Protein AF-A0A2S3X532-F1 (afdb_monomer)

Solvent-accessible surface area (backbone atoms only — not comparable to full-atom values): 11142 Å² total; per-residue (Å²): 106,67,69,46,53,52,36,50,51,52,40,48,53,52,57,71,66,57,72,85,81,63,92,44,68,39,60,55,51,24,54,50,28,51,51,50,29,51,55,30,54,51,50,24,54,53,26,49,76,70,68,38,48,54,60,19,42,33,36,46,45,51,29,53,47,30,49,27,53,26,45,24,30,67,70,66,76,46,52,61,67,58,55,49,53,51,53,50,54,50,50,53,54,49,44,51,60,48,61,79,43,51,96,76,45,92,80,65,48,71,67,58,49,52,51,44,50,62,48,57,78,68,58,83,69,73,84,71,83,63,78,73,85,43,63,68,58,38,19,50,78,60,72,42,52,87,50,47,66,57,46,50,53,35,50,58,38,34,65,44,102,41,74,51,39,70,69,58,70,85,42,73,67,54,54,52,50,48,49,53,45,52,42,53,56,51,49,47,64,60,53,55,48,50,59,46,59,76,74,108

Foldseek 3Di:
DVLLVVLLVVLVVLLVPDDPPDPAPLLVVLSVLSVLLSVLSVVLVVCVVVVVNLVSLQSVLVSLLSLLSSLCSLVVVDGPVRVVVLVLVVVLVVLVVCLVCVVPDPPDDPVNVVVSVVSPVVNPDDPPVPVPPDSCVSCVVSVNNVCVVSSVVSCVQRVDPDPNVVPDDCDPVNSVVSSVVSSVSSVSSSVSVVVSVVVD

Sequence (200 aa):
MNELIDAINTSRSALLSVTNTSKSPEFATALQFWTKILENCEAVALLLNHNFNVQAFAVHRISIEHLANFAALLKGLCTVEQLQKKSEADIVKQARLLSEGEDKSPVLTDENKNALAGLRDRLTTKEDEEKSQNTFNLLAECGLSCLYVEYRIISLGAAHSTLVSIIQSSSTEEIDKVKKSVVNLLKFPTALLGEFMEKR

InterPro domains:
  IPR043733 Family of unknown function DUF5677 [PF18928] (30-173)

pLDDT: mean 83.98, std 13.28, range [45.62, 98.5]

Nearest PDB structures (foldseek):
  8xhw-assembly1_A  TM=4.385E-01  e=6.427E-01  Haloquadratum walsbyi DSM 16790
  1s8l-assembly1_A  TM=3.644E-01  e=1.321E+00  Halobacterium sp.
  8otz-assembly1_C5  TM=1.976E-01  e=2.989E+00  Bos taurus
  8otz-assembly1_Cp  TM=1.981E-01  e=4.606E+00  Bos taurus

Structure (mmCIF, N/CA/C/O backbone):
data_AF-A0A2S3X532-F1
#
_entry.id   AF-A0A2S3X532-F1
#
loop_
_atom_site.group_PDB
_atom_site.id
_atom_site.type_symbol
_atom_site.label_atom_id
_atom_site.label_alt_id
_atom_site.label_comp_id
_atom_site.label_asym_id
_atom_site.label_entity_id
_atom_site.label_seq_id
_atom_site.pdbx_PDB_ins_code
_atom_site.Cartn_x
_atom_site.Cartn_y
_atom_site.Cartn_z
_atom_site.occupancy
_atom_site.B_iso_or_equiv
_atom_site.auth_seq_id
_atom_site.auth_comp_id
_atom_site.auth_asym_id
_atom_site.auth_atom_id
_atom_site.pdbx_PDB_model_num
ATOM 1 N N . MET A 1 1 ? -13.094 0.629 -16.533 1.00 89.00 1 MET A N 1
ATOM 2 C CA . MET A 1 1 ? -12.507 1.907 -16.076 1.00 89.00 1 MET A CA 1
ATOM 3 C C . MET A 1 1 ? -13.491 2.717 -15.261 1.00 89.00 1 MET A C 1
ATOM 5 O O . MET A 1 1 ? -13.122 3.073 -14.156 1.00 89.00 1 MET A O 1
ATOM 9 N N . ASN A 1 2 ? -14.727 2.923 -15.727 1.00 90.75 2 ASN A N 1
ATOM 10 C CA . ASN A 1 2 ? -15.760 3.637 -14.958 1.00 90.75 2 ASN A CA 1
ATOM 11 C C . ASN A 1 2 ? -15.937 3.076 -13.538 1.00 90.75 2 ASN A C 1
ATOM 13 O O . ASN A 1 2 ? -15.756 3.812 -12.585 1.00 90.75 2 ASN A O 1
ATOM 17 N N . GLU A 1 3 ? -16.107 1.757 -13.395 1.00 94.25 3 GLU A N 1
ATOM 18 C CA . GLU A 1 3 ? -16.228 1.104 -12.079 1.00 94.25 3 GLU A CA 1
ATOM 19 C C . GLU A 1 3 ? -15.052 1.399 -11.127 1.00 94.25 3 GLU A C 1
ATOM 21 O O . GLU A 1 3 ? -15.251 1.615 -9.936 1.00 94.25 3 GLU A O 1
ATOM 26 N N . LEU A 1 4 ? -13.820 1.443 -11.646 1.00 93.81 4 LEU A N 1
ATOM 27 C CA . LEU A 1 4 ? -12.635 1.764 -10.848 1.00 93.81 4 LEU A CA 1
ATOM 28 C C . LEU A 1 4 ? -12.654 3.227 -10.387 1.00 93.81 4 LEU A C 1
ATOM 30 O O . LEU A 1 4 ? -12.392 3.507 -9.221 1.00 93.81 4 LEU A O 1
ATOM 34 N N . ILE A 1 5 ? -12.990 4.149 -11.289 1.00 95.44 5 ILE A N 1
ATOM 35 C CA . ILE A 1 5 ? -13.099 5.579 -10.977 1.00 95.44 5 ILE A CA 1
ATOM 36 C C . ILE A 1 5 ? -14.211 5.814 -9.945 1.00 95.44 5 ILE A C 1
ATOM 38 O O . ILE A 1 5 ? -14.007 6.540 -8.973 1.00 95.44 5 ILE A O 1
ATOM 42 N N . ASP A 1 6 ? -15.354 5.150 -10.105 1.00 96.81 6 ASP A N 1
ATOM 43 C CA . ASP A 1 6 ? -16.478 5.235 -9.172 1.00 96.81 6 ASP A CA 1
ATOM 44 C C . ASP A 1 6 ? -16.095 4.706 -7.781 1.00 96.81 6 ASP A C 1
ATOM 46 O O . ASP A 1 6 ? -16.419 5.333 -6.767 1.00 96.81 6 ASP A O 1
ATOM 50 N N . ALA A 1 7 ? -15.346 3.599 -7.713 1.00 97.19 7 ALA A N 1
ATOM 51 C CA . ALA A 1 7 ? -14.838 3.051 -6.456 1.00 97.19 7 ALA A CA 1
ATOM 52 C C . ALA A 1 7 ? -13.854 4.006 -5.757 1.00 97.19 7 ALA A C 1
ATOM 54 O O . ALA A 1 7 ? -13.948 4.200 -4.542 1.00 97.19 7 ALA A O 1
ATOM 55 N N . ILE A 1 8 ? -12.948 4.640 -6.513 1.00 97.44 8 ILE A N 1
ATOM 56 C CA . ILE A 1 8 ? -12.009 5.649 -5.991 1.00 97.44 8 ILE A CA 1
ATOM 57 C C . ILE A 1 8 ? -12.784 6.833 -5.413 1.00 97.44 8 ILE A C 1
ATOM 59 O O . ILE A 1 8 ? -12.552 7.221 -4.268 1.00 97.44 8 ILE A O 1
ATOM 63 N N . ASN A 1 9 ? -13.741 7.373 -6.169 1.00 97.44 9 ASN A N 1
ATOM 64 C CA . ASN A 1 9 ? -14.558 8.503 -5.730 1.00 97.44 9 ASN A CA 1
ATOM 65 C C . ASN A 1 9 ? -15.369 8.159 -4.477 1.00 97.44 9 ASN A C 1
ATOM 67 O O . ASN A 1 9 ? -15.368 8.926 -3.517 1.00 97.44 9 ASN A O 1
ATOM 71 N N . THR A 1 10 ? -15.986 6.976 -4.444 1.00 97.50 10 THR A N 1
ATOM 72 C CA . THR A 1 10 ? -16.737 6.487 -3.278 1.00 97.50 10 THR A CA 1
ATOM 73 C C . THR A 1 10 ? -15.844 6.400 -2.042 1.00 97.50 10 THR A C 1
ATOM 75 O O . THR A 1 10 ? -16.188 6.933 -0.985 1.00 97.50 10 THR A O 1
ATOM 78 N N . SER A 1 11 ? -14.667 5.781 -2.167 1.00 97.19 11 SER A N 1
ATOM 79 C CA . SER A 1 11 ? -13.730 5.660 -1.049 1.00 97.19 11 SER A CA 1
ATOM 80 C C . SER A 1 11 ? -13.163 7.015 -0.612 1.00 97.19 11 SER A C 1
ATOM 82 O O . SER A 1 11 ? -12.949 7.216 0.584 1.00 97.19 11 SER A O 1
ATOM 84 N N . ARG A 1 12 ? -12.939 7.950 -1.541 1.00 97.12 12 ARG A N 1
ATOM 85 C CA . ARG A 1 12 ? -12.499 9.320 -1.245 1.00 97.12 12 ARG A CA 1
ATOM 86 C C . ARG A 1 12 ? -13.568 10.092 -0.476 1.00 97.12 12 ARG A C 1
ATOM 88 O O . ARG A 1 12 ? -13.252 10.722 0.530 1.00 97.12 12 ARG A O 1
ATOM 95 N N . SER A 1 13 ? -14.828 10.013 -0.900 1.00 96.31 13 SER A N 1
ATOM 96 C CA . SER A 1 13 ? -15.954 10.601 -0.168 1.00 96.31 13 SER A CA 1
ATOM 97 C C . SER A 1 13 ? -16.082 10.013 1.237 1.00 96.31 13 SER A C 1
ATOM 99 O O . SER A 1 13 ? -16.286 10.767 2.187 1.00 96.31 13 SER A O 1
ATOM 101 N N . ALA A 1 14 ? -15.893 8.697 1.389 1.00 95.25 14 ALA A N 1
ATOM 102 C CA . ALA A 1 14 ? -15.880 8.055 2.699 1.00 95.25 14 ALA A CA 1
ATOM 103 C C . ALA A 1 14 ? -14.756 8.613 3.588 1.00 95.25 14 ALA A C 1
ATOM 105 O O . ALA A 1 14 ? -15.043 9.033 4.706 1.00 95.25 14 ALA A O 1
ATOM 106 N N . LEU A 1 15 ? -13.520 8.714 3.082 1.00 94.81 15 LEU A N 1
ATOM 107 C CA . LEU A 1 15 ? -12.394 9.310 3.815 1.00 94.81 15 LEU A CA 1
ATOM 108 C C . LEU A 1 15 ? -12.681 10.760 4.241 1.00 94.81 15 LEU A C 1
ATOM 110 O O . LEU A 1 15 ? -12.439 11.118 5.390 1.00 94.81 15 LEU A O 1
ATOM 114 N N . LEU A 1 16 ? -13.235 11.586 3.347 1.00 93.19 16 LEU A N 1
ATOM 115 C CA . LEU A 1 16 ? -13.579 12.984 3.646 1.00 93.19 16 LEU A CA 1
ATOM 116 C C . LEU A 1 16 ? -14.687 13.120 4.698 1.00 93.19 16 LEU A C 1
ATOM 118 O O . LEU A 1 16 ? -14.739 14.122 5.407 1.00 93.19 16 LEU A O 1
ATOM 122 N N . SER A 1 17 ? -15.568 12.124 4.803 1.00 91.06 17 SER A N 1
ATOM 123 C CA . SER A 1 17 ? -16.617 12.091 5.827 1.00 91.06 17 SER A CA 1
ATOM 124 C C . SER A 1 17 ? -16.101 11.689 7.213 1.00 91.06 17 SER A C 1
ATOM 126 O O . SER A 1 17 ? -16.806 11.878 8.207 1.00 91.06 17 SER A O 1
ATOM 128 N N . VAL A 1 18 ? -14.875 11.157 7.303 1.00 89.12 18 VAL A N 1
ATOM 129 C CA . VAL A 1 18 ? -14.267 10.787 8.582 1.00 89.12 18 VAL A CA 1
ATOM 130 C C . VAL A 1 18 ? -13.936 12.052 9.358 1.00 89.12 18 VAL A C 1
ATOM 132 O O . VAL A 1 18 ? -13.006 12.792 9.041 1.00 89.12 18 VAL A O 1
ATOM 135 N N . THR A 1 19 ? -14.673 12.283 10.437 1.00 73.06 19 THR A N 1
ATOM 136 C CA . THR A 1 19 ? -14.279 13.273 11.432 1.00 73.06 19 THR A CA 1
ATOM 137 C C . THR A 1 19 ? -13.144 12.682 12.263 1.00 73.06 19 THR A C 1
ATOM 139 O O . THR A 1 19 ? -13.274 11.598 12.831 1.00 73.06 19 THR A O 1
ATOM 142 N N . ASN A 1 20 ? -11.998 13.369 12.326 1.00 66.25 20 ASN A N 1
ATOM 143 C CA . ASN A 1 20 ? -10.890 12.945 13.180 1.00 66.25 20 ASN A CA 1
ATOM 144 C C . ASN A 1 20 ? -11.219 13.235 14.655 1.00 66.25 20 ASN A C 1
ATOM 146 O O . ASN A 1 20 ? -10.724 14.187 15.255 1.00 66.25 20 ASN A O 1
ATOM 150 N N . THR A 1 21 ? -12.128 12.443 15.217 1.00 63.59 21 THR A N 1
ATOM 151 C CA . THR A 1 21 ? -12.576 12.542 16.611 1.00 63.59 21 THR A CA 1
ATOM 152 C C . THR A 1 21 ? -11.545 11.969 17.580 1.00 63.59 21 THR A C 1
ATOM 154 O O . THR A 1 21 ? -11.551 12.302 18.766 1.00 63.59 21 THR A O 1
ATOM 157 N N . SER A 1 22 ? -10.626 11.132 17.089 1.00 63.69 22 SER A N 1
ATOM 158 C CA . SER A 1 22 ? -9.590 10.501 17.895 1.00 63.69 22 SER A CA 1
ATOM 159 C C . SER A 1 22 ? -8.302 11.324 17.902 1.00 63.69 22 SER A C 1
ATOM 161 O O . SER A 1 22 ? -7.661 11.507 16.878 1.00 63.69 22 SER A O 1
ATOM 163 N N . LYS A 1 23 ? -7.836 11.738 19.087 1.00 70.06 23 LYS A N 1
ATOM 164 C CA . LYS A 1 23 ? -6.504 12.353 19.262 1.00 70.06 23 LYS A CA 1
ATOM 165 C C . LYS A 1 23 ? -5.334 11.352 19.156 1.00 70.06 23 LYS A C 1
ATOM 167 O O . LYS A 1 23 ? -4.216 11.698 19.522 1.00 70.06 23 LYS A O 1
ATOM 172 N N . SER A 1 24 ? -5.574 10.112 18.719 1.00 88.00 24 SER A N 1
ATOM 173 C CA . SER A 1 24 ? -4.540 9.072 18.636 1.00 88.00 24 SER A CA 1
ATOM 174 C C . SER A 1 24 ? -3.655 9.282 17.397 1.00 88.00 24 SER A C 1
ATOM 176 O O . SER A 1 24 ? -4.184 9.375 16.282 1.00 88.00 24 SER A O 1
ATOM 178 N N . PRO A 1 25 ? -2.319 9.325 17.562 1.00 91.25 25 PRO A N 1
ATOM 179 C CA . PRO A 1 25 ? -1.374 9.340 16.447 1.00 91.25 25 PRO A CA 1
ATOM 180 C C . PRO A 1 25 ? -1.557 8.162 15.482 1.00 91.25 25 PRO A C 1
ATOM 182 O O . PRO A 1 25 ? -1.420 8.339 14.271 1.00 91.25 25 PRO A O 1
ATOM 185 N N . GLU A 1 26 ? -1.911 6.979 15.989 1.00 93.19 26 GLU A N 1
ATOM 186 C CA . GLU A 1 26 ? -2.164 5.770 15.196 1.00 93.19 26 GLU A CA 1
ATOM 187 C C 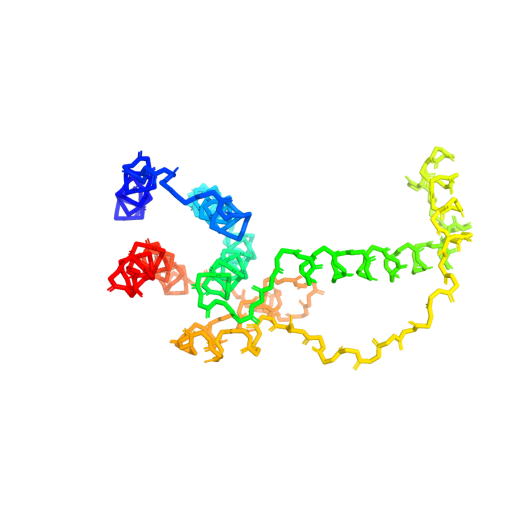. GLU A 1 26 ? -3.343 5.974 14.250 1.00 93.19 26 GLU A C 1
ATOM 189 O O . GLU A 1 26 ? -3.243 5.674 13.062 1.00 93.19 26 GLU A O 1
ATOM 194 N N . PHE A 1 27 ? -4.436 6.548 14.755 1.00 93.25 27 PHE A N 1
ATOM 195 C CA . PHE A 1 27 ? -5.614 6.826 13.943 1.00 93.25 27 PHE A CA 1
ATOM 196 C C . PHE A 1 27 ? -5.319 7.856 12.848 1.00 93.25 27 PHE A C 1
ATOM 198 O O . PHE A 1 27 ? -5.626 7.626 11.679 1.00 93.25 27 PHE A O 1
ATOM 205 N N . ALA A 1 28 ? -4.654 8.961 13.199 1.00 93.12 28 ALA A N 1
ATOM 206 C CA . ALA A 1 28 ? -4.257 9.974 12.224 1.00 93.12 28 ALA A CA 1
ATOM 207 C C . ALA A 1 28 ? -3.323 9.396 11.144 1.00 93.12 28 ALA A C 1
ATOM 209 O O . ALA A 1 28 ? -3.502 9.671 9.958 1.00 93.12 28 ALA A O 1
ATOM 210 N N . THR A 1 29 ? -2.364 8.556 11.542 1.00 94.62 29 THR A N 1
ATOM 211 C CA . THR A 1 29 ? -1.429 7.892 10.622 1.00 94.62 29 THR A CA 1
ATOM 212 C C . THR A 1 29 ? -2.139 6.871 9.732 1.00 94.62 29 THR A C 1
ATOM 214 O O . THR A 1 29 ? -1.851 6.797 8.538 1.00 94.62 29 THR A O 1
ATOM 217 N N . ALA A 1 30 ? -3.119 6.134 10.260 1.00 95.50 30 ALA A N 1
ATOM 218 C CA . ALA A 1 30 ? -3.954 5.247 9.457 1.00 95.50 30 ALA A CA 1
ATOM 219 C C . ALA A 1 30 ? -4.685 6.037 8.356 1.00 95.50 30 ALA A C 1
ATOM 221 O O . ALA A 1 30 ? -4.599 5.681 7.183 1.00 95.50 30 ALA A O 1
ATOM 222 N N . LEU A 1 31 ? -5.311 7.174 8.670 1.00 95.50 31 LEU A N 1
ATOM 223 C CA . LEU A 1 31 ? -5.965 7.993 7.637 1.00 95.50 31 LEU A CA 1
ATOM 224 C C . LEU A 1 31 ? -4.991 8.467 6.543 1.00 95.50 31 LEU A C 1
ATOM 226 O O . LEU A 1 31 ? -5.369 8.513 5.375 1.00 95.50 31 LEU A O 1
ATOM 230 N N . GLN A 1 32 ? -3.724 8.732 6.880 1.00 96.00 32 GLN A N 1
ATOM 231 C CA . GLN A 1 32 ? -2.695 9.034 5.875 1.00 96.00 32 GLN A CA 1
ATOM 232 C C . GLN A 1 32 ? -2.387 7.834 4.969 1.00 96.00 32 GLN A C 1
ATOM 234 O O . GLN A 1 32 ? -2.254 8.006 3.756 1.00 96.00 32 GLN A O 1
ATOM 239 N N . PHE A 1 33 ? -2.336 6.611 5.508 1.00 97.50 33 PHE A N 1
ATOM 240 C CA . PHE A 1 33 ? -2.240 5.410 4.672 1.00 97.50 33 PHE A CA 1
ATOM 241 C C . PHE A 1 33 ? -3.450 5.256 3.750 1.00 97.50 33 PHE A C 1
ATOM 243 O O . PHE A 1 33 ? -3.270 4.884 2.593 1.00 97.50 33 PHE A O 1
ATOM 250 N N . TRP A 1 34 ? -4.660 5.592 4.205 1.00 97.94 34 TRP A N 1
ATOM 251 C CA . TRP A 1 34 ? -5.840 5.584 3.337 1.00 97.94 34 TRP A CA 1
ATOM 252 C C . TRP A 1 34 ? -5.708 6.599 2.190 1.00 97.94 34 TRP A C 1
ATOM 254 O O . TRP A 1 34 ? -5.937 6.247 1.032 1.00 97.94 34 TRP A O 1
ATOM 264 N N . THR A 1 35 ? -5.226 7.814 2.462 1.00 97.88 35 THR A N 1
ATOM 265 C CA . THR A 1 35 ? -4.889 8.782 1.404 1.00 97.88 35 THR A CA 1
ATOM 266 C C . THR A 1 35 ? -3.899 8.191 0.395 1.00 97.88 35 THR A C 1
ATOM 268 O O . THR A 1 35 ? -4.139 8.266 -0.810 1.00 97.88 35 THR A O 1
ATOM 271 N N . LYS A 1 36 ? -2.829 7.529 0.856 1.00 98.25 36 LYS A N 1
ATOM 272 C CA . LYS A 1 36 ? -1.852 6.879 -0.037 1.00 98.25 36 LYS A CA 1
ATOM 273 C C . LYS A 1 36 ? -2.436 5.725 -0.849 1.00 98.25 36 LYS A C 1
ATOM 275 O O . LYS A 1 36 ? -2.063 5.552 -2.006 1.00 98.25 36 LYS A O 1
ATOM 280 N N . ILE A 1 37 ? -3.372 4.959 -0.289 1.00 98.50 37 ILE A N 1
ATOM 281 C CA . ILE A 1 37 ? -4.114 3.934 -1.038 1.00 98.50 37 ILE A CA 1
ATOM 282 C C . ILE A 1 37 ? -4.881 4.580 -2.199 1.00 98.50 37 ILE A C 1
ATOM 284 O O . ILE A 1 37 ? -4.792 4.085 -3.320 1.00 98.50 37 ILE A O 1
ATOM 288 N N . LEU A 1 38 ? -5.589 5.689 -1.955 1.00 98.31 38 LEU A N 1
ATOM 289 C CA . LEU A 1 38 ? -6.340 6.408 -2.993 1.00 98.31 38 LEU A CA 1
ATOM 290 C C . LEU A 1 38 ? -5.422 6.941 -4.099 1.00 98.31 38 LEU A C 1
ATOM 292 O O . LEU A 1 38 ? -5.684 6.680 -5.272 1.00 98.31 38 LEU A O 1
ATOM 296 N N . GLU A 1 39 ? -4.333 7.622 -3.733 1.00 98.38 39 GLU A N 1
ATOM 297 C CA . GLU A 1 39 ? -3.336 8.137 -4.686 1.00 98.38 39 GLU A CA 1
ATOM 298 C C . GLU A 1 39 ? -2.760 7.015 -5.564 1.00 98.38 39 GLU A C 1
ATOM 300 O O . GLU A 1 39 ? -2.680 7.143 -6.788 1.00 98.38 39 GLU A O 1
ATOM 305 N N . ASN A 1 40 ? -2.408 5.877 -4.958 1.00 98.38 40 ASN A N 1
ATOM 306 C CA . ASN A 1 40 ? -1.889 4.734 -5.699 1.00 98.38 40 ASN A CA 1
ATOM 307 C C . ASN A 1 40 ? -2.953 4.123 -6.623 1.00 98.38 40 ASN A C 1
ATOM 309 O O . ASN A 1 40 ? -2.642 3.784 -7.761 1.00 98.38 40 ASN A O 1
ATOM 313 N N . CYS A 1 41 ? -4.209 4.010 -6.184 1.00 98.06 41 CYS A N 1
ATOM 314 C CA . CYS A 1 41 ? -5.298 3.490 -7.019 1.00 98.06 41 CYS A CA 1
ATOM 315 C C . CYS A 1 41 ? -5.591 4.403 -8.226 1.00 98.06 41 CYS A C 1
ATOM 317 O O . CYS A 1 41 ? -5.892 3.910 -9.316 1.00 98.06 41 CYS A O 1
ATOM 319 N N . GLU A 1 42 ? -5.448 5.721 -8.071 1.00 98.12 42 GLU A N 1
ATOM 320 C CA . GLU A 1 42 ? -5.518 6.683 -9.181 1.00 98.12 42 GLU A CA 1
ATOM 321 C C . GLU A 1 42 ? -4.351 6.517 -10.153 1.00 98.12 42 GLU A C 1
ATOM 323 O O . GLU A 1 42 ? -4.559 6.464 -11.368 1.00 98.12 42 GLU A O 1
ATOM 328 N N . ALA A 1 43 ? -3.134 6.355 -9.634 1.00 98.12 43 ALA A N 1
ATOM 329 C CA . ALA A 1 43 ? -1.969 6.058 -10.457 1.00 98.12 43 ALA A CA 1
ATOM 330 C C . ALA A 1 43 ? -2.143 4.738 -11.230 1.00 98.12 43 ALA A C 1
ATOM 332 O O . ALA A 1 43 ? -1.857 4.693 -12.425 1.00 98.12 43 ALA A O 1
ATOM 333 N N . VAL A 1 44 ? -2.692 3.690 -10.604 1.00 97.50 44 VAL A N 1
ATOM 334 C CA . VAL A 1 44 ? -3.048 2.429 -11.282 1.00 97.50 44 VAL A CA 1
ATOM 335 C C . VAL A 1 44 ? -4.018 2.686 -12.433 1.00 97.50 44 VAL A C 1
ATOM 337 O O . VAL A 1 44 ? -3.779 2.220 -13.546 1.00 97.50 44 VAL A O 1
ATOM 340 N N . ALA A 1 45 ? -5.087 3.451 -12.200 1.00 97.12 45 ALA A N 1
ATOM 341 C CA . ALA A 1 45 ? -6.068 3.774 -13.233 1.00 97.12 45 ALA A CA 1
ATOM 342 C C . ALA A 1 45 ? -5.432 4.497 -14.436 1.00 97.12 45 ALA A C 1
ATOM 344 O O . ALA A 1 45 ? -5.698 4.137 -15.586 1.00 97.12 45 ALA A O 1
ATOM 345 N N . LEU A 1 46 ? -4.566 5.480 -14.174 1.00 97.38 46 LEU A N 1
ATOM 346 C CA . LEU A 1 46 ? -3.833 6.218 -15.205 1.00 97.38 46 LEU A CA 1
ATOM 347 C C . LEU A 1 46 ? -2.876 5.309 -15.984 1.00 97.38 46 LEU A C 1
ATOM 349 O O . LEU A 1 46 ? -2.889 5.308 -17.214 1.00 97.38 46 LEU A O 1
ATOM 353 N N . LEU A 1 47 ? -2.082 4.497 -15.287 1.00 96.50 47 LEU A N 1
ATOM 354 C CA . LEU A 1 47 ? -1.116 3.592 -15.909 1.00 96.50 47 LEU A CA 1
ATOM 355 C C . LEU A 1 47 ? -1.808 2.558 -16.805 1.00 96.50 47 LEU A C 1
ATOM 357 O O . LEU A 1 47 ? -1.372 2.348 -17.937 1.00 96.50 47 LEU A O 1
ATOM 361 N N . LEU A 1 48 ? -2.927 1.982 -16.355 1.00 94.44 48 LEU A N 1
ATOM 362 C CA . LEU A 1 48 ? -3.725 1.056 -17.164 1.00 94.44 48 LEU A CA 1
ATOM 363 C C . LEU A 1 48 ? -4.313 1.730 -18.412 1.00 94.44 48 LEU A C 1
ATOM 365 O O . LEU A 1 48 ? -4.295 1.131 -19.485 1.00 94.44 48 LEU A O 1
ATOM 369 N N . ASN A 1 49 ? -4.785 2.978 -18.309 1.00 94.31 49 ASN A N 1
ATOM 370 C CA . ASN A 1 49 ? -5.288 3.733 -19.467 1.00 94.31 49 ASN A CA 1
ATOM 371 C C . ASN A 1 49 ? -4.214 3.979 -20.538 1.00 94.31 49 ASN A C 1
ATOM 373 O O . ASN A 1 49 ? -4.541 4.116 -21.715 1.00 94.31 49 ASN A O 1
ATOM 377 N N . HIS A 1 50 ? -2.943 4.019 -20.138 1.00 95.25 50 HIS A N 1
ATOM 378 C CA . HIS A 1 50 ? -1.800 4.216 -21.028 1.00 95.25 50 HIS A CA 1
ATOM 379 C C . HIS A 1 50 ? -1.040 2.917 -21.348 1.00 95.25 50 HIS A C 1
ATOM 381 O O . HIS A 1 50 ? 0.051 2.974 -21.911 1.00 95.25 50 HIS A O 1
ATOM 387 N N . ASN A 1 51 ? -1.616 1.747 -21.044 1.00 92.12 51 ASN A N 1
ATOM 388 C CA . ASN A 1 51 ? -1.021 0.419 -21.264 1.00 92.12 51 ASN A CA 1
ATOM 389 C C . ASN A 1 51 ? 0.298 0.162 -20.505 1.00 92.12 51 ASN A C 1
ATOM 391 O O . ASN A 1 51 ? 1.039 -0.765 -20.837 1.00 92.12 51 ASN A O 1
ATOM 395 N N . PHE A 1 52 ? 0.582 0.924 -19.448 1.00 92.06 52 PHE A N 1
ATOM 396 C CA . PHE A 1 52 ? 1.704 0.688 -18.534 1.00 92.06 52 PHE A CA 1
ATOM 397 C C . PHE A 1 52 ? 1.325 -0.348 -17.464 1.00 92.06 52 PHE A C 1
ATOM 399 O O . PHE A 1 52 ? 1.306 -0.073 -16.264 1.00 92.06 52 PHE A O 1
ATOM 406 N N . ASN A 1 53 ? 0.963 -1.551 -17.913 1.00 90.50 53 ASN A N 1
ATOM 407 C CA . ASN A 1 53 ? 0.310 -2.561 -17.075 1.00 90.50 53 ASN A CA 1
ATOM 408 C C . ASN A 1 53 ? 1.209 -3.078 -15.946 1.00 90.50 53 ASN A C 1
ATOM 410 O O 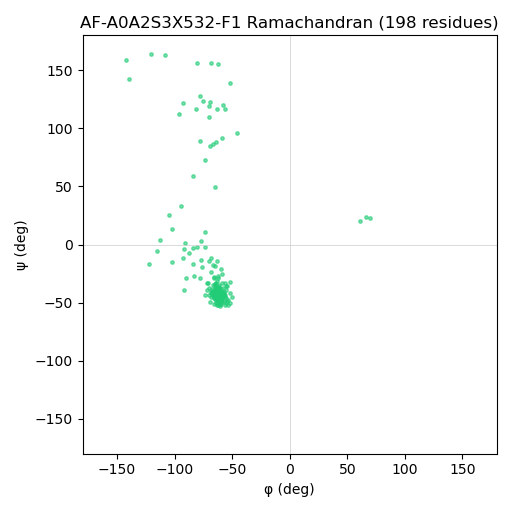. ASN A 1 53 ? 0.777 -3.155 -14.801 1.00 90.50 53 ASN A O 1
ATOM 414 N N . VAL A 1 54 ? 2.476 -3.376 -16.239 1.00 88.31 54 VAL A N 1
ATOM 415 C CA . VAL A 1 54 ? 3.429 -3.869 -15.229 1.00 88.31 54 VAL A CA 1
ATOM 416 C C . VAL A 1 54 ? 3.654 -2.818 -14.140 1.00 88.31 54 VAL A C 1
ATOM 418 O O . VAL A 1 54 ? 3.645 -3.134 -12.953 1.00 88.31 54 VAL A O 1
ATOM 421 N N . GLN A 1 55 ? 3.778 -1.548 -14.527 1.00 91.06 55 GLN A N 1
ATOM 422 C CA . GLN A 1 55 ? 3.908 -0.432 -13.593 1.00 91.06 55 GLN A CA 1
ATOM 423 C C . GLN A 1 55 ? 2.638 -0.273 -12.756 1.00 91.06 55 GLN A C 1
ATOM 425 O O . GLN A 1 55 ? 2.726 -0.079 -11.546 1.00 91.06 55 GLN A O 1
ATOM 430 N N . ALA A 1 56 ? 1.460 -0.417 -13.369 1.00 93.81 56 ALA A N 1
ATOM 431 C CA . ALA A 1 56 ? 0.196 -0.411 -12.643 1.00 93.81 56 ALA A CA 1
ATOM 432 C C . ALA A 1 56 ? 0.164 -1.525 -11.584 1.00 93.81 56 ALA A C 1
ATOM 434 O O . ALA A 1 56 ? -0.217 -1.289 -10.441 1.00 93.81 56 ALA A O 1
ATOM 435 N N . PHE A 1 57 ? 0.634 -2.727 -11.918 1.00 92.38 57 PHE A N 1
ATOM 436 C CA . PHE A 1 57 ? 0.669 -3.843 -10.973 1.00 92.38 57 PHE A CA 1
ATOM 437 C C . PHE A 1 57 ? 1.635 -3.545 -9.818 1.00 92.38 57 PHE A C 1
ATOM 439 O O . PHE A 1 57 ? 1.275 -3.721 -8.654 1.00 92.38 57 PHE A O 1
ATOM 446 N N . ALA A 1 58 ? 2.821 -3.004 -10.112 1.00 92.06 58 ALA A N 1
ATOM 447 C CA . ALA A 1 58 ? 3.785 -2.594 -9.093 1.00 92.06 58 ALA A CA 1
ATOM 448 C C . ALA A 1 58 ? 3.206 -1.550 -8.118 1.00 92.06 58 ALA A C 1
ATOM 450 O O . ALA A 1 58 ? 3.393 -1.669 -6.907 1.00 92.06 58 ALA A O 1
ATOM 451 N N . VAL A 1 59 ? 2.448 -0.569 -8.613 1.00 95.94 59 VAL A N 1
ATOM 452 C CA . VAL A 1 59 ? 1.777 0.431 -7.764 1.00 95.94 59 VAL A CA 1
ATOM 453 C C . VAL A 1 59 ? 0.627 -0.190 -6.957 1.00 95.94 59 VAL A C 1
ATOM 455 O O . VAL A 1 59 ? 0.452 0.120 -5.774 1.00 95.94 59 VAL A O 1
ATOM 458 N N . HIS A 1 60 ? -0.129 -1.127 -7.536 1.00 96.00 60 HIS A N 1
ATOM 459 C CA . HIS A 1 60 ? -1.175 -1.853 -6.803 1.00 96.00 60 HIS A CA 1
ATOM 460 C C . HIS A 1 60 ? -0.600 -2.679 -5.643 1.00 96.00 60 HIS A C 1
ATOM 462 O O . HIS A 1 60 ? -1.143 -2.656 -4.540 1.00 96.00 60 HIS A O 1
ATOM 468 N N . ARG A 1 61 ? 0.571 -3.309 -5.821 1.00 94.88 61 ARG A N 1
ATOM 469 C CA . ARG A 1 61 ? 1.300 -3.953 -4.711 1.00 94.88 61 ARG A CA 1
ATOM 470 C C . ARG A 1 61 ? 1.518 -2.986 -3.550 1.00 94.88 61 ARG A C 1
ATOM 472 O O . ARG A 1 61 ? 1.253 -3.358 -2.412 1.00 94.88 61 ARG A O 1
ATOM 479 N N . ILE A 1 62 ? 1.980 -1.765 -3.823 1.00 95.38 62 ILE A N 1
ATOM 480 C CA . ILE A 1 62 ? 2.215 -0.746 -2.785 1.00 95.38 62 ILE A CA 1
ATOM 481 C C . ILE A 1 62 ? 0.896 -0.381 -2.084 1.00 95.38 62 ILE A C 1
ATOM 483 O O . ILE A 1 62 ? 0.866 -0.214 -0.866 1.00 95.38 62 ILE A O 1
ATOM 487 N N . SER A 1 63 ? -0.220 -0.348 -2.819 1.00 97.56 63 SER A N 1
ATOM 488 C CA . SER A 1 63 ? -1.561 -0.157 -2.238 1.00 97.56 63 SER A CA 1
ATOM 489 C C . SER A 1 63 ? -1.914 -1.245 -1.216 1.00 97.56 63 SER A C 1
ATOM 491 O O . SER A 1 63 ? -2.428 -0.928 -0.143 1.00 97.56 63 SER A O 1
ATOM 493 N N . ILE A 1 64 ? -1.584 -2.512 -1.497 1.00 96.44 64 ILE A N 1
ATOM 494 C CA . ILE A 1 64 ? -1.777 -3.629 -0.552 1.00 96.44 64 ILE A CA 1
ATOM 495 C C . ILE A 1 64 ? -0.908 -3.446 0.704 1.00 96.44 64 ILE A C 1
ATOM 497 O O . ILE A 1 64 ? -1.371 -3.702 1.816 1.00 96.44 64 ILE A O 1
ATOM 501 N N . GLU A 1 65 ? 0.331 -2.967 0.562 1.00 95.31 65 GLU A N 1
ATOM 502 C CA . GLU A 1 65 ? 1.219 -2.704 1.707 1.00 95.31 65 GLU A CA 1
ATOM 503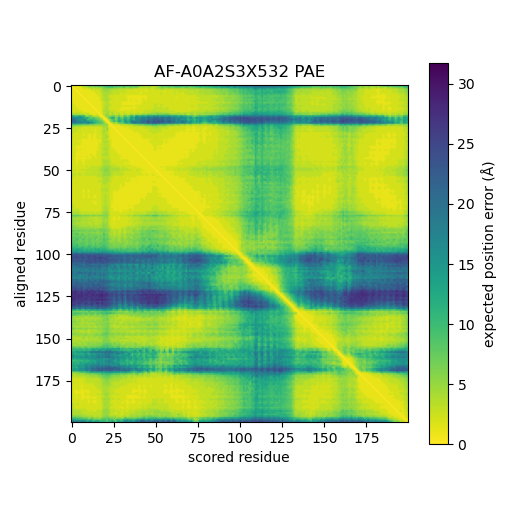 C C . GLU A 1 65 ? 0.703 -1.571 2.591 1.00 95.31 65 GLU A C 1
ATOM 505 O O . GLU A 1 65 ? 0.718 -1.679 3.820 1.00 95.31 65 GLU A O 1
ATOM 510 N N . HIS A 1 66 ? 0.201 -0.493 1.988 1.00 97.06 66 HIS A N 1
ATOM 511 C CA . HIS A 1 66 ? -0.447 0.576 2.741 1.00 97.06 66 HIS A CA 1
ATOM 512 C C . HIS A 1 66 ? -1.720 0.090 3.435 1.00 97.06 66 HIS A C 1
ATOM 514 O O . HIS A 1 66 ? -1.925 0.444 4.594 1.00 97.06 66 HIS A O 1
ATOM 520 N N . LEU A 1 67 ? -2.521 -0.773 2.799 1.00 97.44 67 LEU A N 1
ATOM 521 C CA . LEU A 1 67 ? -3.693 -1.371 3.443 1.00 97.44 67 LEU A CA 1
ATOM 522 C C . LEU A 1 67 ? -3.313 -2.245 4.647 1.00 97.44 67 LEU A C 1
ATOM 524 O O . LEU A 1 67 ? -3.982 -2.183 5.677 1.00 97.44 67 LEU A O 1
ATOM 528 N N . ALA A 1 68 ? -2.235 -3.025 4.551 1.00 95.88 68 ALA A N 1
ATOM 529 C CA . ALA A 1 68 ? -1.757 -3.837 5.668 1.00 95.88 68 ALA A CA 1
ATOM 530 C C . ALA A 1 68 ? -1.353 -2.964 6.872 1.00 95.88 68 ALA A C 1
ATOM 532 O O . ALA A 1 68 ? -1.770 -3.241 7.994 1.00 95.88 68 ALA A O 1
ATOM 533 N N . ASN A 1 69 ? -0.608 -1.877 6.641 1.00 95.69 69 ASN A N 1
ATOM 534 C CA . ASN A 1 69 ? -0.220 -0.941 7.706 1.00 95.69 69 ASN A CA 1
ATOM 535 C C . ASN A 1 69 ? -1.424 -0.177 8.278 1.00 95.69 69 ASN A C 1
ATOM 537 O O . ASN A 1 69 ? -1.541 -0.030 9.493 1.00 95.69 69 ASN A O 1
ATOM 541 N N . PHE A 1 70 ? -2.342 0.264 7.414 1.00 96.75 70 PHE A N 1
ATOM 542 C CA . PHE A 1 70 ? -3.612 0.870 7.810 1.00 96.75 70 PHE A CA 1
ATOM 543 C C . PHE A 1 70 ? -4.389 -0.038 8.771 1.00 96.75 70 PHE A C 1
ATOM 545 O O . PHE A 1 70 ? -4.771 0.383 9.863 1.00 96.75 70 PHE A O 1
ATOM 552 N N . ALA A 1 71 ? -4.588 -1.300 8.383 1.00 96.38 71 ALA A N 1
ATOM 553 C CA . ALA A 1 71 ? -5.325 -2.269 9.180 1.00 96.38 71 ALA A CA 1
ATOM 554 C C . ALA A 1 71 ? -4.614 -2.584 10.503 1.00 96.38 71 ALA A C 1
ATOM 556 O O . ALA A 1 71 ? -5.271 -2.676 11.539 1.00 96.38 71 ALA A O 1
ATOM 557 N N . ALA A 1 72 ? -3.285 -2.707 10.483 1.00 95.06 72 ALA A N 1
ATOM 558 C CA . ALA A 1 72 ? -2.493 -3.003 11.669 1.00 95.06 72 ALA A CA 1
ATOM 559 C C . ALA A 1 72 ? -2.587 -1.888 12.722 1.00 95.06 72 ALA A C 1
ATOM 561 O O . ALA A 1 72 ? -2.793 -2.190 13.898 1.00 95.06 72 ALA A O 1
ATOM 562 N N . LEU A 1 73 ? -2.537 -0.618 12.300 1.00 95.06 73 LEU A N 1
ATOM 563 C CA . LEU A 1 73 ? -2.719 0.532 13.192 1.00 95.06 73 LEU A CA 1
ATOM 564 C C . LEU A 1 73 ? -4.124 0.562 13.801 1.00 95.06 73 LEU A C 1
ATOM 566 O O . LEU A 1 73 ? -4.266 0.720 15.012 1.00 95.06 73 LEU A O 1
ATOM 570 N N . LEU A 1 74 ? -5.171 0.362 12.991 1.00 94.31 74 LEU A N 1
ATOM 571 C CA . LEU A 1 74 ? -6.547 0.340 13.502 1.00 94.31 74 LEU A CA 1
ATOM 572 C C . LEU A 1 74 ? -6.796 -0.831 14.461 1.00 94.31 74 LEU A C 1
ATOM 574 O O . LEU A 1 74 ? -7.538 -0.692 15.429 1.00 94.31 74 LEU A O 1
ATOM 578 N N . LYS A 1 75 ? -6.163 -1.982 14.227 1.00 93.69 75 LYS A N 1
ATOM 579 C CA . LYS A 1 75 ? -6.295 -3.165 15.090 1.00 93.69 75 LYS A CA 1
ATOM 580 C C . LYS A 1 75 ? -5.357 -3.149 16.301 1.00 93.69 75 LYS A C 1
ATOM 582 O O . LYS A 1 75 ? -5.431 -4.067 17.113 1.00 93.69 75 LYS A O 1
ATOM 587 N N . GLY A 1 76 ? -4.494 -2.138 16.432 1.00 91.88 76 GLY A N 1
ATOM 588 C CA . GLY A 1 76 ? -3.499 -2.054 17.505 1.00 91.88 76 GLY A CA 1
ATOM 589 C C . GLY A 1 76 ? -2.414 -3.136 17.430 1.00 91.88 76 GLY A C 1
ATOM 590 O O . GLY A 1 76 ? -1.819 -3.474 18.448 1.00 91.88 76 GLY A O 1
ATOM 591 N N . LEU A 1 77 ? -2.176 -3.702 16.242 1.00 91.19 77 LEU A N 1
ATOM 592 C CA . LEU A 1 77 ? -1.142 -4.715 15.982 1.00 91.19 77 LEU A CA 1
ATOM 593 C C . LEU A 1 77 ? 0.237 -4.092 15.723 1.00 91.19 77 LEU A C 1
ATOM 595 O O . LEU A 1 77 ? 1.257 -4.779 15.783 1.00 91.19 77 LEU A O 1
ATOM 599 N N . CYS A 1 78 ? 0.269 -2.794 15.423 1.00 90.06 78 CYS A N 1
ATOM 600 C CA . CYS A 1 78 ? 1.484 -1.997 15.402 1.00 90.06 78 CYS A CA 1
ATOM 601 C C . CYS A 1 78 ? 1.222 -0.585 15.941 1.00 90.06 78 CYS A C 1
ATOM 603 O O . CYS A 1 78 ? 0.084 -0.107 15.948 1.00 90.06 78 CYS A O 1
ATOM 605 N N . THR A 1 79 ? 2.284 0.083 16.384 1.00 91.19 79 THR A N 1
ATOM 606 C CA . THR A 1 79 ? 2.270 1.496 16.784 1.00 91.19 79 THR A CA 1
ATOM 607 C C . THR A 1 79 ? 2.998 2.364 15.760 1.00 91.19 79 THR A C 1
ATOM 609 O O . THR A 1 79 ? 3.800 1.881 14.956 1.00 91.19 79 THR A O 1
ATOM 612 N N . VAL A 1 80 ? 2.763 3.679 15.807 1.00 91.75 80 VAL A N 1
ATOM 613 C CA . VAL A 1 80 ? 3.513 4.638 14.975 1.00 91.75 80 VAL A CA 1
ATOM 614 C C . VAL A 1 80 ? 5.015 4.572 15.274 1.00 91.75 80 VAL A C 1
ATOM 616 O O . VAL A 1 80 ? 5.820 4.617 14.349 1.00 91.75 80 VAL A O 1
ATOM 619 N N . GLU A 1 81 ? 5.396 4.395 16.541 1.00 88.50 81 GLU A N 1
ATOM 620 C CA . GLU A 1 81 ? 6.800 4.266 16.950 1.00 88.50 81 GLU A CA 1
ATOM 621 C C . GLU A 1 81 ? 7.467 3.029 16.325 1.00 88.50 81 GLU A C 1
ATOM 623 O O . GLU A 1 81 ? 8.595 3.109 15.845 1.00 88.50 81 GLU A O 1
ATOM 628 N N . GLN A 1 82 ? 6.767 1.891 16.266 1.00 87.25 82 GLN A N 1
ATOM 629 C CA . GLN A 1 82 ? 7.283 0.685 15.607 1.00 87.25 82 GLN A CA 1
ATOM 630 C C . GLN A 1 82 ? 7.475 0.896 14.100 1.00 87.25 82 GLN A C 1
ATOM 632 O O . GLN A 1 82 ? 8.483 0.463 13.540 1.00 87.25 82 GLN A O 1
ATOM 637 N N . LEU A 1 83 ? 6.551 1.603 13.439 1.00 87.50 83 LEU A N 1
ATOM 638 C CA . LEU A 1 83 ? 6.709 1.967 12.026 1.00 87.50 83 LEU A CA 1
ATOM 639 C C . LEU A 1 83 ? 7.902 2.909 11.806 1.00 87.50 83 LEU A C 1
ATOM 641 O O . LEU A 1 83 ? 8.635 2.741 10.831 1.00 87.50 83 LEU A O 1
ATOM 645 N N . GLN A 1 84 ? 8.123 3.865 12.712 1.00 85.00 84 GLN A N 1
ATOM 646 C CA . GLN A 1 84 ? 9.274 4.772 12.669 1.00 85.00 84 GLN A CA 1
ATOM 647 C C . GLN A 1 84 ? 10.591 4.016 12.844 1.00 85.00 84 GLN A C 1
ATOM 649 O O . GLN A 1 84 ? 11.460 4.135 11.985 1.00 85.00 84 GLN A O 1
ATOM 654 N N . LYS A 1 85 ? 10.706 3.164 13.870 1.00 81.75 85 LYS A N 1
ATOM 655 C CA . LYS A 1 85 ? 11.900 2.331 14.100 1.00 81.75 85 LYS A CA 1
ATOM 656 C C . LYS A 1 85 ? 12.217 1.440 12.907 1.00 81.75 85 LYS A C 1
ATOM 658 O O . LYS A 1 85 ? 13.368 1.355 12.488 1.00 81.75 85 LYS A O 1
ATOM 663 N N . LYS A 1 86 ? 11.194 0.822 12.308 1.00 82.38 86 LYS A N 1
ATOM 664 C CA . LYS A 1 86 ? 11.362 0.036 11.082 1.00 82.38 86 LYS A CA 1
ATOM 665 C C . LYS A 1 86 ? 11.877 0.897 9.927 1.00 82.38 86 LYS A C 1
ATOM 667 O O . LYS A 1 86 ? 12.815 0.495 9.249 1.00 82.38 86 LYS A O 1
ATOM 672 N N . SER A 1 87 ? 11.290 2.076 9.716 1.00 80.69 87 SER A N 1
ATOM 673 C CA . SER A 1 87 ? 11.740 3.003 8.673 1.00 80.69 87 SER A CA 1
ATOM 674 C C . SER A 1 87 ? 13.184 3.450 8.895 1.00 80.69 87 SER A C 1
ATOM 676 O O . SER A 1 87 ? 13.944 3.539 7.935 1.00 80.69 87 SER A O 1
ATOM 678 N N . GLU A 1 88 ? 13.570 3.730 10.138 1.00 78.06 88 GLU A N 1
ATOM 679 C CA . GLU A 1 88 ? 14.945 4.069 10.497 1.00 78.06 88 GLU A CA 1
ATOM 680 C C . GLU A 1 88 ? 15.878 2.901 10.181 1.00 78.06 88 GLU A C 1
ATOM 682 O O . GLU A 1 88 ? 16.830 3.089 9.431 1.00 78.06 88 GLU A O 1
ATOM 687 N N . ALA A 1 89 ? 15.570 1.687 10.645 1.00 77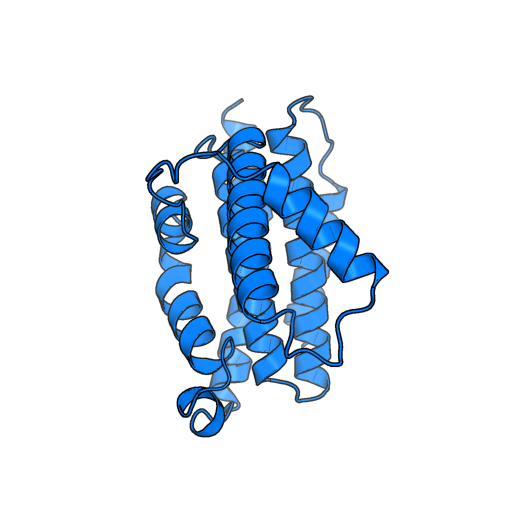.00 89 ALA A N 1
ATOM 688 C CA . ALA A 1 89 ? 16.360 0.488 10.364 1.00 77.00 89 ALA A CA 1
ATOM 689 C C . ALA A 1 89 ? 16.513 0.211 8.855 1.00 77.00 89 ALA A C 1
ATOM 691 O O . ALA A 1 89 ? 17.607 -0.122 8.390 1.00 77.00 89 ALA A O 1
ATOM 692 N N . ASP A 1 90 ? 15.449 0.402 8.071 1.00 76.94 90 ASP A N 1
ATOM 693 C CA . ASP A 1 90 ? 15.501 0.277 6.614 1.00 76.94 90 ASP A CA 1
ATOM 694 C C . ASP A 1 90 ? 16.416 1.350 5.996 1.00 76.94 90 ASP A C 1
ATOM 696 O O . ASP A 1 90 ? 17.270 1.017 5.172 1.00 76.94 90 ASP A O 1
ATOM 700 N N . ILE A 1 91 ? 16.312 2.615 6.423 1.00 76.88 91 ILE A N 1
ATOM 701 C CA . ILE A 1 91 ? 17.203 3.704 5.977 1.00 76.88 91 ILE A CA 1
ATOM 702 C C . ILE A 1 91 ? 18.661 3.385 6.318 1.00 76.88 91 ILE A C 1
ATOM 704 O O . ILE A 1 91 ? 19.526 3.508 5.454 1.00 76.88 91 ILE A O 1
ATOM 708 N N . VAL A 1 92 ? 18.930 2.932 7.544 1.00 73.31 92 VAL A N 1
ATOM 709 C CA . VAL A 1 92 ? 20.255 2.504 8.016 1.00 73.31 92 VAL A CA 1
ATOM 710 C C . VAL A 1 92 ? 20.830 1.423 7.101 1.00 73.31 92 VAL A C 1
ATOM 712 O O . VAL A 1 92 ? 21.954 1.547 6.604 1.00 73.31 92 VAL A O 1
ATOM 715 N N . LYS A 1 93 ? 20.040 0.383 6.823 1.00 78.38 93 LYS A N 1
ATOM 716 C CA . LYS A 1 93 ? 20.436 -0.723 5.950 1.00 78.38 93 LYS A CA 1
ATOM 717 C C . LYS A 1 93 ? 20.739 -0.249 4.528 1.00 78.38 93 LYS A C 1
ATOM 719 O O . LYS A 1 93 ? 21.762 -0.638 3.967 1.00 78.38 93 LYS A O 1
ATOM 724 N N . GLN A 1 94 ? 19.880 0.588 3.944 1.00 79.56 94 GLN A N 1
ATOM 725 C CA . GLN A 1 94 ? 20.096 1.108 2.590 1.00 79.56 94 GLN A CA 1
ATOM 726 C C . GLN A 1 94 ? 21.302 2.054 2.525 1.00 79.56 94 GLN A C 1
ATOM 728 O O . GLN A 1 94 ? 22.094 1.959 1.591 1.00 79.56 94 GLN A O 1
ATOM 733 N N . ALA A 1 95 ? 21.493 2.915 3.528 1.00 74.44 95 ALA A N 1
ATOM 734 C CA . ALA A 1 95 ? 22.643 3.814 3.607 1.00 74.44 95 ALA A CA 1
ATOM 735 C C . ALA A 1 95 ? 23.965 3.036 3.666 1.00 74.44 95 ALA A C 1
ATOM 737 O O . ALA A 1 95 ? 24.911 3.378 2.956 1.00 74.44 95 ALA A O 1
ATOM 738 N N . ARG A 1 96 ? 24.011 1.940 4.435 1.00 74.31 96 ARG A N 1
ATOM 739 C CA . ARG A 1 96 ? 25.164 1.032 4.463 1.00 74.31 96 ARG A CA 1
ATOM 740 C C . ARG A 1 96 ? 25.452 0.440 3.080 1.00 74.31 96 ARG A C 1
ATOM 742 O O . ARG A 1 96 ? 26.578 0.558 2.604 1.00 74.31 96 ARG A O 1
ATOM 749 N N . LEU A 1 97 ? 24.444 -0.123 2.412 1.00 77.56 97 LEU A N 1
ATOM 750 C CA . LEU A 1 97 ? 24.604 -0.705 1.070 1.00 77.56 97 LEU A CA 1
ATOM 751 C C . LEU A 1 97 ? 25.057 0.332 0.028 1.00 77.56 97 LEU A C 1
ATOM 753 O O . LEU A 1 97 ? 25.858 0.016 -0.849 1.00 77.56 97 LEU A O 1
ATOM 757 N N . LEU A 1 98 ? 24.575 1.574 0.130 1.00 73.69 98 LEU A N 1
ATOM 758 C CA . LEU A 1 98 ? 25.013 2.674 -0.730 1.00 73.69 98 LEU A CA 1
ATOM 759 C C . LEU A 1 98 ? 26.466 3.072 -0.454 1.00 73.69 98 LEU A C 1
ATOM 761 O O . LEU A 1 98 ? 27.217 3.280 -1.406 1.00 73.69 98 LEU A O 1
ATOM 765 N N . SER A 1 99 ? 26.876 3.121 0.817 1.00 70.69 99 SER A N 1
ATOM 766 C CA . SER A 1 99 ? 28.257 3.445 1.204 1.00 70.69 99 SER A CA 1
ATOM 767 C C . SER A 1 99 ? 29.272 2.404 0.706 1.00 70.69 99 SER A C 1
ATOM 769 O O . SER A 1 99 ? 30.374 2.750 0.295 1.00 70.69 99 SER A O 1
ATOM 771 N N . GLU A 1 100 ? 28.880 1.127 0.632 1.00 72.69 100 GLU A N 1
ATOM 772 C CA . GLU A 1 100 ? 29.712 0.048 0.072 1.00 72.69 100 GLU A CA 1
ATOM 773 C C . GLU A 1 100 ? 29.946 0.201 -1.452 1.00 72.69 100 GLU A C 1
ATOM 775 O O . GLU A 1 100 ? 30.878 -0.391 -2.005 1.00 72.69 100 GLU A O 1
ATOM 780 N N . GLY A 1 101 ? 29.128 1.010 -2.141 1.00 66.00 101 GLY A N 1
ATOM 781 C CA . GLY A 1 101 ? 29.229 1.314 -3.575 1.00 66.00 101 GLY A CA 1
ATOM 782 C C . GLY A 1 101 ? 29.608 2.763 -3.908 1.00 66.00 101 GLY A C 1
ATOM 783 O O . GLY A 1 101 ? 29.637 3.126 -5.088 1.00 66.00 101 GLY A O 1
ATOM 784 N N . GLU A 1 102 ? 29.887 3.590 -2.900 1.00 63.62 102 GLU A N 1
ATOM 785 C CA . GLU A 1 102 ? 29.996 5.052 -3.004 1.00 63.62 102 GLU A CA 1
ATOM 786 C C . GLU A 1 102 ? 31.136 5.507 -3.926 1.00 63.62 102 GLU A C 1
ATOM 788 O O . GLU A 1 102 ? 30.945 6.391 -4.764 1.00 63.62 102 GLU A O 1
ATOM 793 N N . ASP A 1 103 ? 32.274 4.808 -3.878 1.00 60.94 103 ASP A N 1
ATOM 794 C CA . ASP A 1 103 ? 33.449 5.069 -4.724 1.00 60.94 103 ASP A CA 1
ATOM 795 C C . ASP A 1 103 ? 33.225 4.749 -6.214 1.00 60.94 103 ASP A C 1
ATOM 797 O O . ASP A 1 103 ? 34.046 5.097 -7.065 1.00 60.94 103 ASP A O 1
ATOM 801 N N . LYS A 1 104 ? 32.124 4.069 -6.555 1.00 62.38 104 LYS A N 1
ATOM 802 C CA . LYS A 1 104 ? 31.837 3.585 -7.916 1.00 62.38 104 LYS A CA 1
ATOM 803 C C . LYS A 1 104 ? 30.616 4.240 -8.557 1.00 62.38 104 LYS A C 1
ATOM 805 O O . LYS A 1 104 ? 30.343 3.964 -9.725 1.00 62.38 104 LYS A O 1
ATOM 810 N N . SER A 1 105 ? 29.872 5.079 -7.832 1.00 64.31 105 SER A N 1
ATOM 811 C CA . SER A 1 105 ? 28.625 5.663 -8.335 1.00 64.31 105 SER A CA 1
ATOM 812 C C . SER A 1 105 ? 28.841 7.065 -8.919 1.00 64.31 105 SER A C 1
ATOM 814 O O . SER A 1 105 ? 29.072 8.009 -8.161 1.00 64.31 105 SER A O 1
ATOM 816 N N . PRO A 1 106 ? 28.690 7.262 -10.245 1.00 67.44 106 PRO A N 1
ATOM 817 C CA . PRO A 1 106 ? 28.763 8.589 -10.861 1.00 67.44 106 PRO A CA 1
ATOM 818 C C . PRO A 1 106 ? 27.520 9.456 -10.585 1.00 67.44 106 PRO A C 1
ATOM 820 O O . PRO A 1 106 ? 27.458 10.593 -11.041 1.00 67.44 106 PRO A O 1
ATOM 823 N N . VAL A 1 107 ? 26.512 8.919 -9.885 1.00 72.56 107 VAL A N 1
ATOM 824 C CA . VAL A 1 107 ? 25.199 9.560 -9.676 1.00 72.56 107 VAL A CA 1
ATOM 825 C C . VAL A 1 107 ? 25.075 10.183 -8.278 1.00 72.56 107 VAL A C 1
ATOM 827 O O . VAL A 1 107 ? 24.183 10.995 -8.039 1.00 72.56 107 VAL A O 1
ATOM 830 N N . LEU A 1 108 ? 25.963 9.834 -7.341 1.00 71.38 108 LEU A N 1
ATOM 831 C CA . LEU A 1 108 ? 25.966 10.427 -6.004 1.00 71.38 108 LEU A CA 1
ATOM 832 C C . LEU A 1 108 ? 26.683 11.780 -6.026 1.00 71.38 108 LEU A C 1
ATOM 834 O O . LEU A 1 108 ? 27.886 11.852 -6.279 1.00 71.38 108 LEU A O 1
ATOM 838 N N . THR A 1 109 ? 25.938 12.845 -5.731 1.00 79.19 109 THR A N 1
ATOM 839 C CA . THR A 1 109 ? 26.498 14.179 -5.487 1.00 79.19 109 THR A CA 1
ATOM 840 C C . THR A 1 109 ? 27.294 14.193 -4.182 1.00 79.19 109 THR A C 1
ATOM 842 O O . THR A 1 109 ? 27.029 13.399 -3.279 1.00 79.19 109 THR A O 1
ATOM 845 N N . ASP A 1 110 ? 28.240 15.123 -4.041 1.00 79.31 110 ASP A N 1
ATOM 846 C CA . ASP A 1 110 ? 29.033 15.252 -2.809 1.00 79.31 110 ASP A CA 1
ATOM 847 C C . ASP A 1 110 ? 28.165 15.593 -1.584 1.00 79.31 110 ASP A C 1
ATOM 849 O O . ASP A 1 110 ? 28.460 15.172 -0.468 1.00 79.31 110 ASP A O 1
ATOM 853 N N . GLU A 1 111 ? 27.042 16.288 -1.790 1.00 78.25 111 GLU A N 1
ATOM 854 C CA . GLU A 1 111 ? 26.032 16.530 -0.754 1.00 78.25 111 GLU A CA 1
ATOM 855 C C . GLU A 1 111 ? 25.399 15.221 -0.257 1.00 78.25 111 GLU A C 1
ATOM 857 O O . GLU A 1 111 ? 25.350 14.975 0.950 1.00 78.25 111 GLU A O 1
ATOM 862 N N . ASN A 1 112 ? 24.994 14.337 -1.176 1.00 76.69 112 ASN A N 1
ATOM 863 C CA . ASN A 1 112 ? 24.418 13.037 -0.830 1.00 76.69 112 ASN A CA 1
ATOM 864 C C . ASN A 1 112 ? 25.444 12.135 -0.130 1.00 76.69 112 ASN A C 1
ATOM 866 O O . ASN A 1 112 ? 25.086 11.436 0.816 1.00 76.69 112 ASN A O 1
ATOM 870 N N . LYS A 1 113 ? 26.716 12.186 -0.550 1.00 73.88 113 LYS A N 1
ATOM 871 C CA . LYS A 1 113 ? 27.814 11.446 0.093 1.00 73.88 113 LYS A CA 1
ATOM 872 C C . LYS A 1 113 ? 28.049 11.905 1.531 1.00 73.88 113 LYS A C 1
ATOM 874 O O . LYS A 1 113 ? 28.110 11.098 2.454 1.00 73.88 113 LYS A O 1
ATOM 879 N N . ASN A 1 114 ? 28.081 13.218 1.759 1.00 76.00 114 ASN A N 1
ATOM 880 C CA . ASN A 1 114 ? 28.225 13.776 3.106 1.00 76.00 114 ASN A CA 1
ATOM 881 C C . ASN A 1 114 ? 27.033 13.422 4.013 1.00 76.00 114 ASN A C 1
ATOM 883 O O . ASN A 1 114 ? 27.223 13.119 5.193 1.00 76.00 114 ASN A O 1
ATOM 887 N N . ALA A 1 115 ? 25.811 13.407 3.471 1.00 74.50 115 ALA A N 1
ATOM 888 C CA . ALA A 1 115 ? 24.627 12.960 4.203 1.00 74.50 115 ALA A CA 1
ATOM 889 C C . ALA A 1 115 ? 24.687 11.459 4.553 1.00 74.50 115 ALA A C 1
ATOM 891 O O . ALA A 1 115 ? 24.353 11.081 5.678 1.00 74.50 115 ALA A O 1
ATOM 892 N N . LEU A 1 116 ? 25.160 10.611 3.629 1.00 73.12 116 LEU A N 1
ATOM 893 C CA . LEU A 1 116 ? 25.379 9.177 3.860 1.00 73.12 116 LEU A CA 1
ATOM 894 C C . LEU A 1 116 ? 26.467 8.921 4.912 1.00 73.12 116 LEU A C 1
ATOM 896 O O . LEU A 1 116 ? 26.264 8.096 5.803 1.00 73.12 116 LEU A O 1
ATOM 900 N N . ALA A 1 117 ? 27.576 9.665 4.876 1.00 70.88 117 ALA A N 1
ATOM 901 C CA . ALA A 1 117 ? 28.626 9.598 5.893 1.00 70.88 117 ALA A CA 1
ATOM 902 C C . ALA A 1 117 ? 28.102 10.005 7.283 1.00 70.88 117 ALA A C 1
ATOM 904 O O . ALA A 1 117 ? 28.337 9.305 8.269 1.00 70.88 117 ALA A O 1
ATOM 905 N N . GLY A 1 118 ? 27.308 11.080 7.356 1.00 70.94 118 GLY A N 1
ATOM 906 C CA . GLY A 1 118 ? 26.666 11.522 8.597 1.00 70.94 118 GLY A CA 1
ATOM 907 C C . GLY A 1 118 ? 25.621 10.540 9.139 1.00 70.94 118 GLY A C 1
ATOM 908 O O . GLY A 1 118 ? 25.422 10.470 10.354 1.00 70.94 118 GLY A O 1
ATOM 909 N N . LEU A 1 119 ? 24.974 9.762 8.263 1.00 69.50 119 LEU A N 1
ATOM 910 C CA . LEU A 1 119 ? 24.147 8.624 8.662 1.00 69.50 119 LEU A CA 1
ATOM 911 C C . LEU A 1 119 ? 25.023 7.504 9.215 1.00 69.50 119 LEU A C 1
ATOM 913 O O . LEU A 1 119 ? 24.745 7.076 10.328 1.00 69.50 119 LEU A O 1
ATOM 917 N N . ARG A 1 120 ? 26.095 7.103 8.508 1.00 65.25 120 ARG A N 1
ATOM 918 C CA . ARG A 1 120 ? 27.034 6.027 8.889 1.00 65.25 120 ARG A CA 1
ATOM 919 C C . ARG A 1 120 ? 27.557 6.164 10.316 1.00 65.25 120 ARG A C 1
ATOM 921 O O . ARG A 1 120 ? 27.555 5.189 11.066 1.00 65.25 120 ARG A O 1
ATOM 928 N N . ASP A 1 121 ? 27.955 7.369 10.702 1.00 63.34 121 ASP A N 1
ATOM 929 C CA . ASP A 1 121 ? 28.529 7.630 12.026 1.00 63.34 121 ASP A CA 1
ATOM 930 C C . ASP A 1 121 ? 27.492 7.517 13.164 1.00 63.34 121 ASP A C 1
ATOM 932 O O . ASP A 1 121 ? 27.855 7.385 14.334 1.00 63.34 121 ASP A O 1
ATOM 936 N N . ARG A 1 122 ? 26.193 7.501 12.832 1.00 62.25 122 ARG A N 1
ATOM 937 C CA . ARG A 1 122 ? 25.081 7.259 13.766 1.00 62.25 122 ARG A CA 1
ATOM 938 C C . ARG A 1 122 ? 24.676 5.774 13.860 1.00 62.25 122 ARG A C 1
ATOM 940 O O . ARG A 1 122 ? 23.820 5.455 14.679 1.00 62.25 122 ARG A O 1
ATOM 947 N N . LEU A 1 123 ? 25.269 4.867 13.066 1.00 57.53 123 LEU A N 1
ATOM 948 C CA . LEU A 1 123 ? 24.816 3.468 12.874 1.00 57.53 123 LEU A CA 1
ATOM 949 C C . LEU A 1 123 ? 25.492 2.424 13.783 1.00 57.53 123 LEU A C 1
ATOM 951 O O . LEU A 1 123 ? 25.685 1.281 13.374 1.00 57.53 123 LEU A O 1
ATOM 955 N N . THR A 1 124 ? 25.863 2.761 15.018 1.00 53.97 124 THR A N 1
ATOM 956 C CA . THR A 1 124 ? 26.421 1.765 15.962 1.00 53.97 124 THR A CA 1
ATOM 957 C C . THR A 1 124 ? 25.364 0.854 16.600 1.00 53.97 124 THR A C 1
ATOM 959 O O . THR A 1 124 ? 25.697 0.007 17.434 1.00 53.97 124 THR A O 1
ATOM 962 N N . THR A 1 125 ? 24.095 0.985 16.217 1.00 53.25 125 THR A N 1
ATOM 963 C CA . THR A 1 125 ? 22.999 0.145 16.698 1.00 53.25 125 THR A CA 1
ATOM 964 C C . THR A 1 125 ? 23.122 -1.273 16.142 1.00 53.25 125 THR A C 1
ATOM 966 O O . THR A 1 125 ? 23.111 -1.491 14.932 1.00 53.25 125 THR A O 1
ATOM 969 N N . LYS A 1 126 ? 23.257 -2.248 17.052 1.00 52.47 126 LYS A N 1
ATOM 970 C CA . LYS A 1 126 ? 23.149 -3.678 16.739 1.00 52.47 126 LYS A CA 1
ATOM 971 C C . LYS A 1 126 ? 21.846 -3.920 15.979 1.00 52.47 126 LYS A C 1
ATOM 973 O O . LYS A 1 126 ? 20.821 -3.349 16.338 1.00 52.47 126 LYS A O 1
ATOM 978 N N . GLU A 1 127 ? 21.908 -4.767 14.953 1.00 51.97 127 GLU A N 1
ATOM 979 C CA . GLU A 1 127 ? 20.725 -5.358 14.332 1.00 51.97 127 GLU A CA 1
ATOM 980 C C . GLU A 1 127 ? 19.974 -6.125 15.425 1.00 51.97 127 GLU A C 1
ATOM 982 O O . GLU A 1 127 ? 20.290 -7.277 15.718 1.00 51.97 127 GLU A O 1
ATOM 987 N N . ASP A 1 128 ? 19.026 -5.470 16.094 1.00 48.28 128 ASP A N 1
ATOM 988 C CA . ASP A 1 128 ? 18.031 -6.199 16.857 1.00 48.28 128 ASP A CA 1
ATOM 989 C C . ASP A 1 128 ? 17.259 -7.020 15.823 1.00 48.28 128 ASP A C 1
ATOM 991 O O . ASP A 1 128 ? 16.633 -6.478 14.909 1.00 48.28 128 ASP A O 1
ATOM 995 N N . GLU A 1 129 ? 17.350 -8.345 15.940 1.00 45.62 129 GLU A N 1
ATOM 996 C CA . GLU A 1 129 ? 16.528 -9.318 15.220 1.00 45.62 129 GLU A CA 1
ATOM 997 C C . GLU A 1 129 ? 15.051 -9.192 15.655 1.00 45.62 129 GLU A C 1
ATOM 999 O O . GLU A 1 129 ? 14.392 -10.173 16.010 1.00 45.62 129 GLU A O 1
ATOM 1004 N N . GLU A 1 130 ? 14.489 -7.980 15.663 1.00 49.31 130 GLU A N 1
ATOM 1005 C CA . GLU A 1 130 ? 13.049 -7.810 15.718 1.00 49.31 130 GLU A CA 1
ATOM 1006 C C . GLU A 1 130 ? 12.490 -8.551 14.508 1.00 49.31 130 GLU A C 1
ATOM 1008 O O . GLU A 1 130 ? 12.854 -8.268 13.363 1.00 49.31 130 GLU A O 1
ATOM 1013 N N . LYS A 1 131 ? 11.632 -9.548 14.770 1.00 50.28 131 LYS A N 1
ATOM 1014 C CA . LYS A 1 131 ? 10.835 -10.250 13.759 1.00 50.28 131 LYS A CA 1
ATOM 1015 C C . LYS A 1 131 ? 10.228 -9.199 12.842 1.00 50.28 131 LYS A C 1
ATOM 1017 O O . LYS A 1 131 ? 9.195 -8.626 13.178 1.00 50.28 131 LYS A O 1
ATOM 1022 N N . SER A 1 132 ? 10.883 -8.933 11.713 1.00 51.53 132 SER A N 1
ATOM 1023 C CA . SER A 1 132 ? 10.465 -7.842 10.845 1.00 51.53 132 SER A CA 1
ATOM 1024 C C . SER A 1 132 ? 9.001 -8.078 10.484 1.00 51.53 132 SER A C 1
ATOM 1026 O O . SER A 1 132 ? 8.650 -9.114 9.907 1.00 51.53 132 SER A O 1
ATOM 1028 N N . GLN A 1 133 ? 8.122 -7.163 10.900 1.00 61.78 133 GLN A N 1
ATOM 1029 C CA . GLN A 1 133 ? 6.730 -7.158 10.470 1.00 61.78 133 GLN A CA 1
ATOM 1030 C C . GLN A 1 133 ? 6.745 -6.899 8.964 1.00 61.78 133 GLN A C 1
ATOM 1032 O O . GLN A 1 133 ? 6.765 -5.761 8.489 1.00 61.78 133 GLN A O 1
ATOM 1037 N N . ASN A 1 134 ? 6.853 -7.974 8.193 1.00 75.94 134 ASN A N 1
ATOM 1038 C CA . ASN A 1 134 ? 6.732 -7.939 6.751 1.00 75.94 134 ASN A CA 1
ATOM 1039 C C . ASN A 1 134 ? 5.239 -7.906 6.386 1.00 75.94 134 ASN A C 1
ATOM 1041 O O . ASN A 1 134 ? 4.384 -8.341 7.159 1.00 75.94 134 ASN A O 1
ATOM 1045 N N . THR A 1 135 ? 4.915 -7.388 5.200 1.00 82.56 135 THR A N 1
ATOM 1046 C CA . THR A 1 135 ? 3.526 -7.256 4.725 1.00 82.56 135 THR A CA 1
ATOM 1047 C C . THR A 1 135 ? 2.758 -8.577 4.817 1.00 82.56 135 THR A C 1
ATOM 1049 O O . THR A 1 135 ? 1.566 -8.582 5.093 1.00 82.56 135 THR A O 1
ATOM 1052 N N . PHE A 1 136 ? 3.440 -9.710 4.635 1.00 82.12 136 PHE A N 1
ATOM 1053 C CA . PHE A 1 136 ? 2.832 -11.032 4.748 1.00 82.12 136 PHE A CA 1
ATOM 1054 C C . PHE A 1 136 ? 2.258 -11.308 6.144 1.00 82.12 136 PHE A C 1
ATOM 1056 O O . PHE A 1 136 ? 1.080 -11.651 6.248 1.00 82.12 136 PHE A O 1
ATOM 1063 N N . ASN A 1 137 ? 3.064 -11.132 7.193 1.00 84.19 137 ASN A N 1
ATOM 1064 C CA . ASN A 1 137 ? 2.622 -11.357 8.568 1.00 84.19 137 ASN A CA 1
ATOM 1065 C 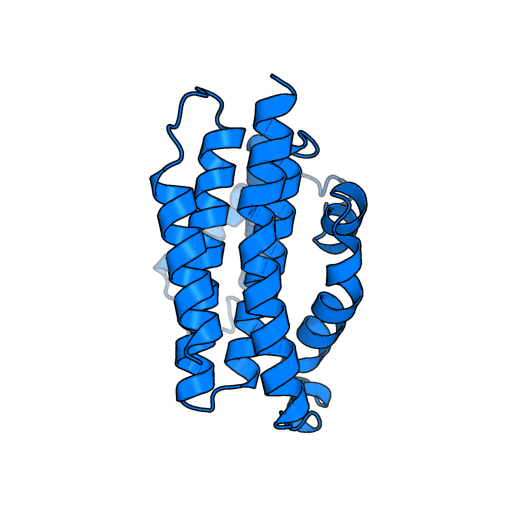C . ASN A 1 137 ? 1.481 -10.396 8.923 1.00 84.19 137 ASN A C 1
ATOM 1067 O O . ASN A 1 137 ? 0.456 -10.828 9.443 1.00 84.19 137 ASN A O 1
ATOM 1071 N N . LEU A 1 138 ? 1.604 -9.125 8.525 1.00 88.12 138 LEU A N 1
ATOM 1072 C CA . LEU A 1 138 ? 0.575 -8.116 8.776 1.00 88.12 138 LEU A CA 1
ATOM 1073 C C . LEU A 1 138 ? -0.754 -8.451 8.093 1.00 88.12 138 LEU A C 1
ATOM 1075 O O . LEU A 1 138 ? -1.800 -8.345 8.726 1.00 88.12 138 LEU A O 1
ATOM 1079 N N . LEU A 1 139 ? -0.743 -8.894 6.830 1.00 89.75 139 LEU A N 1
ATOM 1080 C CA . LEU A 1 139 ? -1.971 -9.300 6.140 1.00 89.75 139 LEU A CA 1
ATOM 1081 C C . LEU A 1 139 ? -2.663 -10.458 6.866 1.00 89.75 139 LEU A C 1
ATOM 1083 O O . LEU A 1 139 ? -3.883 -10.439 7.006 1.00 89.75 139 LEU A O 1
ATOM 1087 N N . ALA A 1 140 ? -1.910 -11.448 7.349 1.00 88.44 140 ALA A N 1
ATOM 1088 C CA . ALA A 1 140 ? -2.478 -12.567 8.094 1.00 88.44 140 ALA A CA 1
ATOM 1089 C C . ALA A 1 140 ? -3.071 -12.117 9.441 1.00 88.44 140 ALA A C 1
ATOM 1091 O O . ALA A 1 140 ? -4.239 -12.391 9.717 1.00 88.44 140 ALA A O 1
ATOM 1092 N N . GLU A 1 141 ? -2.302 -11.378 10.241 1.00 89.81 141 GLU A N 1
ATOM 1093 C CA . GLU A 1 141 ? -2.714 -10.887 11.565 1.00 89.81 141 GLU A CA 1
ATOM 1094 C C . GLU A 1 141 ? -3.901 -9.914 11.477 1.00 89.81 141 GLU A C 1
ATOM 1096 O O . GLU A 1 141 ? -4.777 -9.903 12.342 1.00 89.81 141 GLU A O 1
ATOM 1101 N N . CYS A 1 142 ? -3.997 -9.154 10.384 1.00 90.75 142 CYS A N 1
ATOM 1102 C CA . CYS A 1 142 ? -5.120 -8.259 10.126 1.00 90.75 142 CYS A CA 1
ATOM 1103 C C . CYS A 1 142 ? -6.364 -8.968 9.566 1.00 90.75 142 CYS A C 1
ATOM 1105 O O . CYS A 1 142 ? -7.376 -8.299 9.346 1.00 90.75 142 CYS A O 1
ATOM 1107 N N . GLY A 1 143 ? -6.336 -10.282 9.319 1.00 89.94 143 GLY A N 1
ATOM 1108 C CA . GLY A 1 143 ? -7.447 -11.001 8.679 1.00 89.94 143 GLY A CA 1
ATOM 1109 C C . GLY A 1 143 ? -7.632 -10.662 7.192 1.00 89.94 143 GLY A C 1
ATOM 1110 O O . GLY A 1 143 ? -8.712 -10.842 6.640 1.00 89.94 143 GLY A O 1
ATOM 1111 N N . LEU A 1 144 ? -6.580 -10.171 6.535 1.00 92.31 144 LEU A N 1
ATOM 1112 C CA . LEU A 1 144 ? -6.525 -9.786 5.120 1.00 92.31 144 LEU A CA 1
ATOM 1113 C C . LEU A 1 144 ? -5.767 -10.820 4.268 1.00 92.31 144 LEU A C 1
ATOM 1115 O O . LEU A 1 144 ? -5.224 -10.503 3.208 1.00 92.31 144 LEU A O 1
ATOM 1119 N N . SER A 1 145 ? -5.731 -12.080 4.708 1.00 89.44 145 SER A N 1
ATOM 1120 C CA . SER A 1 145 ? -5.029 -13.175 4.022 1.00 89.44 145 SER A CA 1
ATOM 1121 C C . SER A 1 145 ? -5.534 -13.431 2.597 1.00 89.44 145 SER A C 1
ATOM 1123 O O . SER A 1 145 ? -4.788 -13.952 1.771 1.00 89.44 145 SER A O 1
ATOM 1125 N N . CYS A 1 146 ? -6.756 -12.999 2.268 1.00 88.69 146 CYS A N 1
ATOM 1126 C CA . CYS A 1 146 ? -7.296 -13.048 0.908 1.00 88.69 146 CYS A CA 1
ATOM 1127 C C . CYS A 1 146 ? -6.448 -12.275 -0.124 1.00 88.69 146 CYS A C 1
ATOM 1129 O O . CYS A 1 146 ? -6.451 -12.644 -1.295 1.00 88.69 146 CYS A O 1
ATOM 1131 N N . LEU A 1 147 ? -5.676 -11.267 0.299 1.00 91.19 147 LEU A N 1
ATOM 1132 C CA . LEU A 1 147 ? -4.792 -10.483 -0.576 1.00 91.19 147 LEU A CA 1
ATOM 1133 C C . LEU A 1 147 ? -3.395 -11.100 -0.735 1.00 91.19 147 LEU A C 1
ATOM 1135 O O . LEU A 1 147 ? -2.594 -10.624 -1.538 1.00 91.19 147 LEU A O 1
ATOM 1139 N N . TYR A 1 148 ? -3.072 -12.154 0.020 1.00 86.38 148 TYR A N 1
ATOM 1140 C CA . TYR A 1 148 ? -1.715 -12.697 0.084 1.00 86.38 148 TYR A CA 1
ATOM 1141 C C . TYR A 1 148 ? -1.217 -13.239 -1.257 1.00 86.38 148 TYR A C 1
ATOM 1143 O O . TYR A 1 148 ? -0.118 -12.902 -1.703 1.00 86.38 148 TYR A O 1
ATOM 1151 N N . VAL A 1 149 ? -2.015 -14.111 -1.877 1.00 85.31 149 VAL A N 1
ATOM 1152 C CA . VAL A 1 149 ? -1.628 -14.794 -3.117 1.00 85.31 149 VAL A CA 1
ATOM 1153 C C . VAL A 1 149 ? -1.403 -13.766 -4.219 1.00 85.31 149 VAL A C 1
ATOM 1155 O O . VAL A 1 149 ? -0.382 -13.804 -4.902 1.00 85.31 149 VAL A O 1
ATOM 1158 N N . GLU A 1 150 ? -2.306 -12.794 -4.327 1.00 88.12 150 GLU A N 1
ATOM 1159 C CA . GLU A 1 150 ? -2.175 -11.688 -5.267 1.00 88.12 150 GLU A CA 1
ATOM 1160 C C . GLU A 1 150 ? -0.916 -1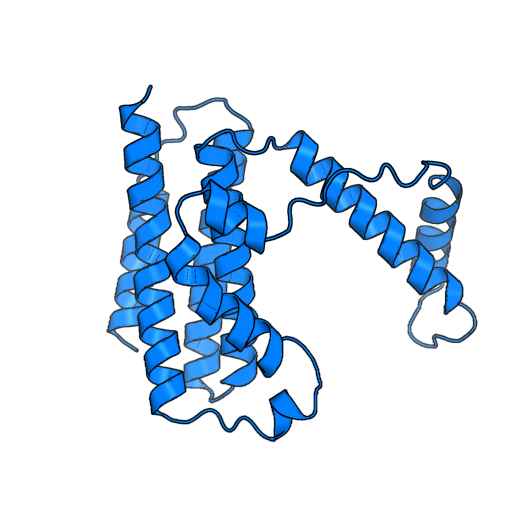0.854 -4.998 1.00 88.12 150 GLU A C 1
ATOM 1162 O O . GLU A 1 150 ? -0.102 -10.669 -5.903 1.00 88.12 150 GLU A O 1
ATOM 1167 N N . TYR A 1 151 ? -0.706 -10.413 -3.753 1.00 88.81 151 TYR A N 1
ATOM 1168 C CA . TYR A 1 151 ? 0.479 -9.649 -3.361 1.00 88.81 151 TYR A CA 1
ATOM 1169 C C . TYR A 1 151 ? 1.780 -10.349 -3.775 1.00 88.81 151 TYR A C 1
ATOM 1171 O O . TYR A 1 151 ? 2.710 -9.701 -4.267 1.00 88.81 151 TYR A O 1
ATOM 1179 N N . ARG A 1 152 ? 1.858 -11.675 -3.603 1.00 85.88 152 ARG A N 1
ATOM 1180 C CA . ARG A 1 152 ? 3.038 -12.466 -3.978 1.00 85.88 152 ARG A CA 1
ATOM 1181 C C . ARG A 1 152 ? 3.222 -12.586 -5.483 1.00 85.88 152 ARG A C 1
ATOM 1183 O O . ARG A 1 152 ? 4.349 -12.408 -5.940 1.00 85.88 152 ARG A O 1
ATOM 1190 N N . ILE A 1 153 ? 2.153 -12.840 -6.234 1.00 84.44 153 ILE A N 1
ATOM 1191 C CA . ILE A 1 153 ? 2.208 -12.908 -7.701 1.00 84.44 153 ILE A CA 1
ATOM 1192 C C . ILE A 1 153 ? 2.694 -11.571 -8.266 1.00 84.44 153 ILE A C 1
ATOM 1194 O O . ILE A 1 153 ? 3.639 -11.540 -9.053 1.00 84.44 153 ILE A O 1
ATOM 1198 N N . ILE A 1 154 ? 2.113 -10.463 -7.803 1.00 86.06 154 ILE A N 1
ATOM 1199 C CA . ILE A 1 154 ? 2.503 -9.125 -8.251 1.00 86.06 154 ILE A CA 1
ATOM 1200 C C . ILE A 1 154 ? 3.947 -8.806 -7.837 1.00 86.06 154 ILE A C 1
ATOM 1202 O O . ILE A 1 154 ? 4.716 -8.283 -8.640 1.00 86.06 154 ILE A O 1
ATOM 1206 N N . SER A 1 155 ? 4.353 -9.149 -6.611 1.00 83.94 155 SER A N 1
ATOM 1207 C CA . SER A 1 155 ? 5.735 -8.930 -6.157 1.00 83.94 155 SER A CA 1
ATOM 1208 C C . SER A 1 155 ? 6.758 -9.700 -6.997 1.00 83.94 155 SER A C 1
ATOM 1210 O O . SER A 1 155 ? 7.851 -9.196 -7.233 1.00 83.94 155 SER A O 1
ATOM 1212 N N . LEU A 1 156 ? 6.414 -10.902 -7.463 1.00 80.00 156 LEU A N 1
ATOM 1213 C CA . LEU A 1 156 ? 7.297 -11.703 -8.308 1.00 80.00 156 LEU A CA 1
ATOM 1214 C C . LEU A 1 156 ? 7.399 -11.142 -9.734 1.00 80.00 156 LEU A C 1
ATOM 1216 O O . LEU A 1 156 ? 8.490 -11.092 -10.295 1.00 80.00 156 LEU A O 1
ATOM 1220 N N . GLY A 1 157 ? 6.265 -10.736 -10.308 1.00 76.00 157 GLY A N 1
ATOM 1221 C CA . GLY A 1 157 ? 6.160 -10.362 -11.719 1.00 76.00 157 GLY A CA 1
ATOM 1222 C C . GLY A 1 157 ? 6.412 -8.893 -12.039 1.00 76.00 157 GLY A C 1
ATOM 1223 O O . GLY A 1 157 ? 6.859 -8.576 -13.136 1.00 76.00 157 GLY A O 1
ATOM 1224 N N . ALA A 1 158 ? 6.125 -7.987 -11.102 1.00 75.75 158 ALA A N 1
ATOM 1225 C CA . ALA A 1 158 ? 6.069 -6.550 -11.379 1.00 75.75 158 ALA A CA 1
ATOM 1226 C C . ALA A 1 158 ? 7.015 -5.695 -10.522 1.00 75.75 158 ALA A C 1
ATOM 1228 O O . ALA A 1 158 ? 7.269 -4.547 -10.877 1.00 75.75 158 ALA A O 1
ATOM 1229 N N . ALA A 1 159 ? 7.548 -6.216 -9.410 1.00 68.44 159 ALA A N 1
ATOM 1230 C CA . ALA A 1 159 ? 8.374 -5.420 -8.489 1.00 68.44 159 ALA A CA 1
ATOM 1231 C C . ALA A 1 159 ? 9.885 -5.482 -8.774 1.00 68.44 159 ALA A C 1
ATOM 1233 O O . ALA A 1 159 ? 10.651 -4.703 -8.207 1.00 68.44 159 ALA A O 1
ATOM 1234 N N . HIS A 1 160 ? 10.330 -6.394 -9.642 1.00 68.81 160 HIS A N 1
ATOM 1235 C CA . HIS A 1 160 ? 11.744 -6.609 -9.932 1.00 68.81 160 HIS A CA 1
ATOM 1236 C C . HIS A 1 160 ? 11.968 -6.849 -11.425 1.00 68.81 160 HIS A C 1
ATOM 1238 O O . HIS A 1 160 ? 11.189 -7.558 -12.059 1.00 68.81 160 HIS A O 1
ATOM 1244 N N . SER A 1 161 ? 13.074 -6.317 -11.960 1.00 65.38 161 SER A N 1
ATOM 1245 C CA . SER A 1 161 ? 13.558 -6.634 -13.310 1.00 65.38 161 SER A CA 1
ATOM 1246 C C . SER A 1 161 ? 14.054 -8.079 -13.344 1.00 65.38 161 SER A C 1
ATOM 1248 O O . SER A 1 161 ? 15.237 -8.354 -13.142 1.00 65.38 161 SER A O 1
ATOM 1250 N N . THR A 1 162 ? 13.134 -9.012 -13.548 1.00 62.66 162 THR A N 1
ATOM 1251 C CA . THR A 1 162 ? 13.394 -10.451 -13.535 1.00 62.66 162 THR A CA 1
ATOM 1252 C C . THR A 1 162 ? 13.020 -11.057 -14.876 1.00 62.66 162 THR A C 1
ATOM 1254 O O . THR A 1 162 ? 12.273 -10.484 -15.662 1.00 62.66 162 THR A O 1
ATOM 1257 N N . LEU A 1 163 ? 13.500 -12.270 -15.142 1.00 64.69 163 LEU A N 1
ATOM 1258 C CA . LEU A 1 163 ? 13.036 -13.018 -16.308 1.00 64.69 163 LEU A CA 1
ATOM 1259 C C . LEU A 1 163 ? 11.503 -13.192 -16.286 1.00 64.69 163 LEU A C 1
ATOM 1261 O O . LEU A 1 163 ? 10.862 -13.138 -17.332 1.00 64.69 163 LEU A O 1
ATOM 1265 N N . VAL A 1 164 ? 10.909 -13.309 -15.092 1.00 66.69 164 VAL A N 1
ATOM 1266 C CA . VAL A 1 164 ? 9.453 -13.376 -14.911 1.00 66.69 164 VAL A CA 1
ATOM 1267 C C . VAL A 1 164 ? 8.775 -12.105 -15.420 1.00 66.69 164 VAL A C 1
ATOM 1269 O O . VAL A 1 164 ? 7.813 -12.223 -16.169 1.00 66.69 164 VAL A O 1
ATOM 1272 N N . SER A 1 165 ? 9.305 -10.910 -15.131 1.00 67.75 165 SER A N 1
ATOM 1273 C CA . SER A 1 165 ? 8.705 -9.648 -15.602 1.00 67.75 165 SER A CA 1
ATOM 1274 C C . SER A 1 165 ? 8.722 -9.477 -17.127 1.00 67.75 165 SER A C 1
ATOM 1276 O O . SER A 1 165 ? 7.985 -8.652 -17.655 1.00 67.75 165 SER A O 1
ATOM 1278 N N . ILE A 1 166 ? 9.569 -10.229 -17.838 1.00 66.12 166 ILE A N 1
ATOM 1279 C CA . ILE A 1 166 ? 9.651 -10.224 -19.309 1.00 66.12 166 ILE A CA 1
ATOM 1280 C C . ILE A 1 166 ? 8.742 -11.301 -19.916 1.00 66.12 166 ILE A C 1
ATOM 1282 O O . ILE A 1 166 ? 8.122 -11.075 -20.952 1.00 66.12 166 ILE A O 1
ATOM 1286 N N . ILE A 1 167 ? 8.667 -12.477 -19.287 1.00 66.44 167 ILE A N 1
ATOM 1287 C CA . ILE A 1 167 ? 7.858 -13.604 -19.777 1.00 66.44 167 ILE A CA 1
ATOM 1288 C C . ILE A 1 167 ? 6.371 -13.405 -19.454 1.00 66.44 167 ILE A C 1
ATOM 1290 O O . ILE A 1 167 ? 5.505 -13.890 -20.183 1.00 66.44 167 ILE A O 1
ATOM 1294 N N . GLN A 1 168 ? 6.059 -12.689 -18.375 1.00 66.88 168 GLN A N 1
ATOM 1295 C CA . GLN A 1 168 ? 4.692 -12.426 -17.958 1.00 66.88 168 GLN A CA 1
ATOM 1296 C C . GLN A 1 168 ? 4.084 -11.318 -18.827 1.00 66.88 168 GLN A C 1
ATOM 1298 O O . GLN A 1 168 ? 4.172 -10.127 -18.534 1.00 66.88 168 GLN A O 1
ATOM 1303 N N . SER A 1 169 ? 3.469 -11.714 -19.939 1.00 62.56 169 SER A N 1
ATOM 1304 C CA . SER A 1 169 ? 2.673 -10.806 -20.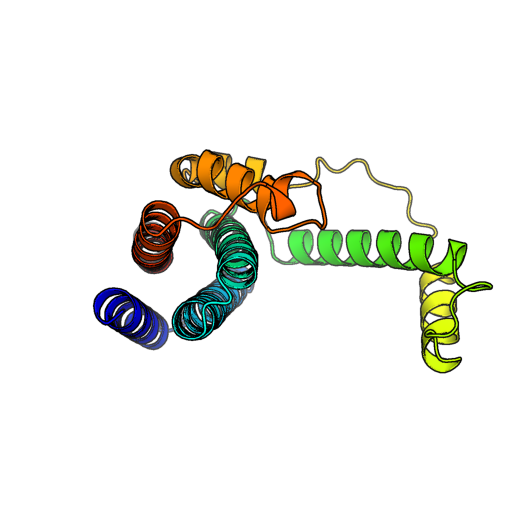761 1.00 62.56 169 SER A CA 1
ATOM 1305 C C . SER A 1 169 ? 1.409 -10.418 -19.999 1.00 62.56 169 SER A C 1
ATOM 1307 O O . SER A 1 169 ? 0.643 -11.314 -19.664 1.00 62.56 169 SER A O 1
ATOM 1309 N N . SER A 1 170 ? 1.160 -9.124 -19.767 1.00 69.56 170 SER A N 1
ATOM 1310 C CA . SER A 1 170 ? -0.075 -8.646 -19.126 1.00 69.56 170 SER A CA 1
ATOM 1311 C C . SER A 1 170 ? -1.285 -8.897 -20.027 1.00 69.56 170 SER A C 1
ATOM 1313 O O . SER A 1 170 ? -1.679 -8.045 -20.827 1.00 69.56 170 SER A O 1
ATOM 1315 N N . SER A 1 171 ? -1.855 -10.091 -19.925 1.00 81.50 171 SER A N 1
ATOM 1316 C CA . SER A 1 171 ? -3.049 -10.477 -20.671 1.00 81.50 171 SER A CA 1
ATOM 1317 C C . SER A 1 171 ? -4.237 -9.593 -20.277 1.00 81.50 171 SER A C 1
ATOM 1319 O O . SER A 1 171 ? -4.301 -9.057 -19.168 1.00 81.50 171 SER A O 1
ATOM 1321 N N . THR A 1 172 ? -5.226 -9.457 -21.165 1.00 85.44 172 THR A N 1
ATOM 1322 C CA . THR A 1 172 ? -6.468 -8.727 -20.852 1.00 85.44 172 THR A CA 1
ATOM 1323 C C . THR A 1 172 ? -7.144 -9.278 -19.592 1.00 85.44 172 THR A C 1
ATOM 1325 O O . THR A 1 172 ? -7.659 -8.511 -18.781 1.00 85.44 172 THR A O 1
ATOM 1328 N N . GLU A 1 173 ? -7.072 -10.595 -19.379 1.00 87.38 173 GLU A N 1
ATOM 1329 C CA . GLU A 1 173 ? -7.607 -11.251 -18.186 1.00 87.38 173 GLU A CA 1
ATOM 1330 C C . GLU A 1 173 ? -6.892 -10.805 -16.900 1.00 87.38 173 GLU A C 1
ATOM 1332 O O . GLU A 1 173 ? -7.547 -10.519 -15.898 1.00 87.38 173 GLU A O 1
ATOM 1337 N N . GLU A 1 174 ? -5.560 -10.713 -16.906 1.00 85.12 174 GLU A N 1
ATOM 1338 C CA . GLU A 1 174 ? -4.792 -10.226 -15.750 1.00 85.12 174 GLU A CA 1
ATOM 1339 C C . GLU A 1 174 ? -5.067 -8.751 -15.461 1.00 85.12 174 GLU A C 1
ATOM 1341 O O . GLU A 1 174 ? -5.242 -8.375 -14.302 1.00 85.12 174 GLU A O 1
ATOM 1346 N N . ILE A 1 175 ? -5.174 -7.925 -16.504 1.00 89.56 175 ILE A N 1
ATOM 1347 C CA . ILE A 1 175 ? -5.542 -6.512 -16.366 1.00 89.56 175 ILE A CA 1
ATOM 1348 C C . ILE A 1 175 ? -6.911 -6.385 -15.684 1.00 89.56 175 ILE A C 1
ATOM 1350 O O . ILE A 1 175 ? -7.079 -5.581 -14.765 1.00 89.56 175 ILE A O 1
ATOM 1354 N N . ASP A 1 176 ? -7.891 -7.190 -16.093 1.00 91.31 176 ASP A N 1
ATOM 1355 C CA . ASP A 1 176 ? -9.227 -7.158 -15.498 1.00 91.31 176 ASP A CA 1
ATOM 1356 C C . ASP A 1 176 ? -9.256 -7.732 -14.075 1.00 91.31 176 ASP A C 1
ATOM 1358 O O . ASP A 1 176 ? -9.992 -7.216 -13.227 1.00 91.31 176 ASP A O 1
ATOM 1362 N N . LYS A 1 177 ? -8.424 -8.736 -13.766 1.00 90.75 177 LYS A N 1
ATOM 1363 C CA . LYS A 1 177 ? -8.217 -9.214 -12.387 1.00 90.75 177 LYS A CA 1
ATOM 1364 C C . LYS A 1 177 ? -7.667 -8.105 -11.494 1.00 90.75 177 LYS A C 1
ATOM 1366 O O . LYS A 1 177 ? -8.207 -7.897 -10.410 1.00 90.75 177 LYS A O 1
ATOM 1371 N N . VAL A 1 178 ? -6.671 -7.352 -11.962 1.00 91.19 178 VAL A N 1
ATOM 1372 C CA . VAL A 1 178 ? -6.108 -6.234 -11.193 1.00 91.19 178 VAL A CA 1
ATOM 1373 C C . VAL A 1 178 ? -7.130 -5.118 -11.010 1.00 91.19 178 VAL A C 1
ATOM 1375 O O . VAL A 1 178 ? -7.310 -4.665 -9.885 1.00 91.19 178 VAL A O 1
ATOM 1378 N N . LYS A 1 179 ? -7.890 -4.729 -12.044 1.00 94.12 179 LYS A N 1
ATOM 1379 C CA . LYS A 1 179 ? -8.980 -3.742 -11.882 1.00 94.12 179 LYS A CA 1
ATOM 1380 C C . LYS A 1 179 ? -9.973 -4.164 -10.796 1.00 94.12 179 LYS A C 1
ATOM 1382 O O . LYS A 1 179 ? -10.296 -3.363 -9.921 1.00 94.12 179 LYS A O 1
ATOM 1387 N N . LYS A 1 180 ? -10.432 -5.421 -10.832 1.00 94.94 180 LYS A N 1
ATOM 1388 C CA . LYS A 1 180 ? -11.345 -5.975 -9.819 1.00 94.94 180 LYS A CA 1
ATOM 1389 C C . LYS A 1 180 ? -10.715 -5.980 -8.433 1.00 94.94 180 LYS A C 1
ATOM 1391 O O . LYS A 1 180 ? -11.392 -5.658 -7.459 1.00 94.94 180 LYS A O 1
ATOM 1396 N N . SER A 1 181 ? -9.435 -6.327 -8.339 1.00 94.75 181 SER A N 1
ATOM 1397 C CA . SER A 1 181 ? -8.727 -6.293 -7.067 1.00 94.75 181 SER A CA 1
ATOM 1398 C C . SER A 1 181 ? -8.625 -4.881 -6.505 1.00 94.75 181 SER A C 1
ATOM 1400 O O . SER A 1 181 ? -8.977 -4.681 -5.350 1.00 94.75 181 SER A O 1
ATOM 1402 N N . VAL A 1 182 ? -8.258 -3.883 -7.311 1.00 96.56 182 VAL A N 1
ATOM 1403 C CA . VAL A 1 182 ? -8.193 -2.476 -6.878 1.00 96.56 182 VAL A CA 1
ATOM 1404 C C . VAL A 1 182 ? -9.560 -1.997 -6.380 1.00 96.56 182 VAL A C 1
ATOM 1406 O O . VAL A 1 182 ? -9.663 -1.427 -5.294 1.00 96.56 182 VAL A O 1
ATOM 1409 N N . VAL A 1 183 ? -10.633 -2.302 -7.119 1.00 96.94 183 VAL A N 1
ATOM 1410 C CA . VAL A 1 183 ? -12.015 -2.001 -6.702 1.00 96.94 183 VAL A CA 1
ATOM 1411 C C . VAL A 1 183 ? -12.357 -2.664 -5.365 1.00 96.94 183 VAL A C 1
ATOM 1413 O O . VAL A 1 183 ? -13.003 -2.050 -4.518 1.00 96.94 183 VAL A O 1
ATOM 1416 N N . ASN A 1 184 ? -11.937 -3.911 -5.150 1.00 95.00 184 ASN A N 1
ATOM 1417 C CA . ASN A 1 184 ? -12.165 -4.607 -3.886 1.00 95.00 184 ASN A CA 1
ATOM 1418 C C . ASN A 1 184 ? -11.299 -4.054 -2.749 1.00 95.00 184 ASN A C 1
ATOM 1420 O O . ASN A 1 184 ? -11.796 -3.902 -1.635 1.00 95.00 184 ASN A O 1
ATOM 1424 N N . LEU A 1 185 ? -10.043 -3.704 -3.029 1.00 96.88 185 LEU A N 1
ATOM 1425 C CA . LEU A 1 185 ? -9.102 -3.118 -2.081 1.00 96.88 185 LEU A CA 1
ATOM 1426 C C . LEU A 1 185 ? -9.674 -1.831 -1.478 1.00 96.88 185 LEU A C 1
ATOM 1428 O O . LEU A 1 185 ? -9.645 -1.660 -0.261 1.00 96.88 185 LEU A O 1
ATOM 1432 N N . LEU A 1 186 ? -10.280 -0.978 -2.308 1.00 97.31 186 LEU A N 1
ATOM 1433 C CA . LEU A 1 186 ? -10.895 0.292 -1.900 1.00 97.31 186 LEU A CA 1
ATOM 1434 C C . LEU A 1 186 ? -12.088 0.143 -0.939 1.00 97.31 186 LEU A C 1
ATOM 1436 O O . LEU A 1 186 ? -12.478 1.119 -0.302 1.00 97.31 186 LEU A O 1
ATOM 1440 N N . LYS A 1 187 ? -12.653 -1.061 -0.784 1.00 95.38 187 LYS A N 1
ATOM 1441 C CA . LYS A 1 187 ? -13.746 -1.329 0.168 1.00 95.38 187 LYS A CA 1
ATOM 1442 C C . LYS A 1 187 ? -13.238 -1.579 1.590 1.00 95.38 187 LYS A C 1
ATOM 1444 O O . LYS A 1 187 ? -13.963 -1.324 2.552 1.00 95.38 187 LYS A O 1
ATOM 1449 N N . PHE A 1 188 ? -12.007 -2.074 1.740 1.00 96.19 188 PHE A N 1
ATOM 1450 C CA . PHE A 1 188 ? -11.469 -2.456 3.048 1.00 96.19 188 PHE A CA 1
ATOM 1451 C C . PHE A 1 188 ? -11.292 -1.284 4.014 1.00 96.19 188 PHE A C 1
ATOM 1453 O O . PHE A 1 188 ? -11.673 -1.454 5.172 1.00 96.19 188 PHE A O 1
ATOM 1460 N N . PRO A 1 189 ? -10.761 -0.110 3.607 1.00 96.19 189 PRO A N 1
ATOM 1461 C CA . PRO A 1 189 ? -10.551 0.984 4.544 1.00 96.19 189 PRO A CA 1
ATOM 1462 C C . PRO A 1 189 ? -11.818 1.406 5.291 1.00 96.19 189 PRO A C 1
ATOM 1464 O O . PRO A 1 189 ? -11.797 1.550 6.511 1.00 96.19 189 PRO A O 1
ATOM 1467 N N . THR A 1 190 ? -12.943 1.516 4.579 1.00 94.38 190 THR A N 1
ATOM 1468 C CA . THR A 1 190 ? -14.240 1.849 5.179 1.00 94.38 190 THR A CA 1
ATOM 1469 C C . THR A 1 190 ? -14.734 0.755 6.124 1.00 94.38 190 THR A C 1
ATOM 1471 O O . THR A 1 190 ? -15.171 1.070 7.227 1.00 94.38 190 THR A O 1
ATOM 1474 N N . ALA A 1 191 ? -14.639 -0.520 5.729 1.00 94.38 191 ALA A N 1
ATOM 1475 C CA . ALA A 1 191 ? -15.079 -1.639 6.566 1.00 94.38 191 ALA A CA 1
ATOM 1476 C C . ALA A 1 191 ? -14.274 -1.734 7.875 1.00 94.38 191 ALA A C 1
ATOM 1478 O O . ALA A 1 191 ? -14.845 -1.796 8.960 1.00 94.38 191 ALA A O 1
ATOM 1479 N N . LEU A 1 192 ? -12.946 -1.660 7.775 1.00 94.62 192 LEU A N 1
ATOM 1480 C CA . LEU A 1 192 ? -12.033 -1.691 8.921 1.00 94.62 192 LEU A CA 1
ATOM 1481 C C . LEU A 1 192 ? -12.225 -0.486 9.848 1.00 94.6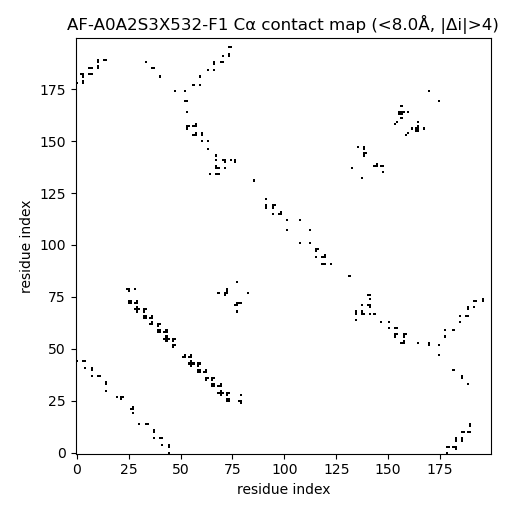2 192 LEU A C 1
ATOM 1483 O O . LEU A 1 192 ? -12.130 -0.626 11.067 1.00 94.62 192 LEU A O 1
ATOM 1487 N N . LEU A 1 193 ? -12.503 0.693 9.286 1.00 92.19 193 LEU A N 1
ATOM 1488 C CA . LEU A 1 193 ? -12.828 1.872 10.080 1.00 92.19 193 LEU A CA 1
ATOM 1489 C C . LEU A 1 193 ? -14.152 1.694 10.836 1.00 92.19 193 LEU A C 1
ATOM 1491 O O . LEU A 1 193 ? -14.226 2.065 12.005 1.00 92.19 193 LEU A O 1
ATOM 1495 N N . GLY A 1 194 ? -15.171 1.113 10.196 1.00 90.06 194 GLY A N 1
ATOM 1496 C CA . GLY A 1 194 ? -16.437 0.768 10.848 1.00 90.06 194 GLY A CA 1
ATOM 1497 C C . GLY A 1 194 ? -16.221 -0.142 12.057 1.00 90.06 194 GLY A C 1
ATOM 1498 O O . GLY A 1 194 ? -16.605 0.215 13.168 1.00 90.06 194 GLY A O 1
ATOM 1499 N N . GLU A 1 195 ? -15.489 -1.247 11.872 1.00 90.12 195 GLU A N 1
ATOM 1500 C CA . GLU A 1 195 ? -15.136 -2.173 12.961 1.00 90.12 195 GLU A CA 1
ATOM 1501 C C . GLU A 1 195 ? -14.370 -1.493 14.107 1.00 90.12 195 GLU A C 1
ATOM 1503 O O . GLU A 1 195 ? -14.539 -1.844 15.276 1.00 90.12 195 GLU A O 1
ATOM 1508 N N . PHE A 1 196 ? -13.484 -0.549 13.782 1.00 88.94 196 PHE A N 1
ATOM 1509 C CA . PHE A 1 196 ? -12.719 0.202 14.773 1.00 88.94 196 PHE A CA 1
ATOM 1510 C C . PHE A 1 196 ? -13.603 1.142 15.598 1.00 88.94 196 PHE A C 1
ATOM 1512 O O . PHE A 1 196 ? -13.428 1.236 16.814 1.00 88.94 196 PHE A O 1
ATOM 1519 N N . MET A 1 197 ? -14.543 1.828 14.945 1.00 85.94 197 MET A N 1
ATOM 1520 C CA . MET A 1 197 ? -15.450 2.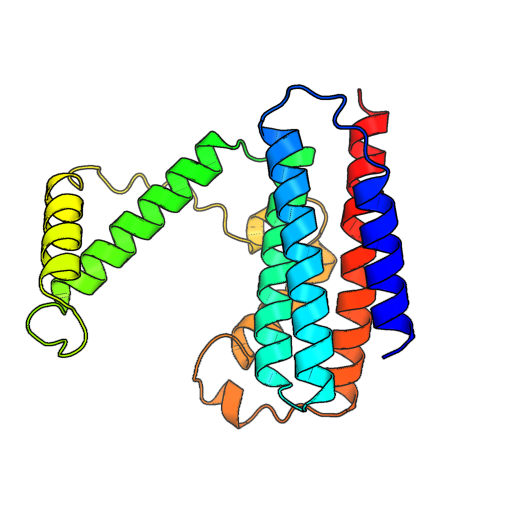768 15.606 1.00 85.94 197 MET A CA 1
ATOM 1521 C C . MET A 1 197 ? -16.496 2.058 16.473 1.00 85.94 197 MET A C 1
ATOM 1523 O O . MET A 1 197 ? -16.842 2.582 17.522 1.00 85.94 197 MET A O 1
ATOM 1527 N N . GLU A 1 198 ? -16.960 0.863 16.094 1.00 85.50 198 GLU A N 1
ATOM 1528 C CA . GLU A 1 198 ? -17.914 0.069 16.893 1.00 85.50 198 GLU A CA 1
ATOM 1529 C C . GLU A 1 198 ? -17.326 -0.469 18.209 1.00 85.50 198 GLU A C 1
ATOM 1531 O O . GLU A 1 198 ? -18.065 -0.781 19.142 1.00 85.50 198 GLU A O 1
ATOM 1536 N N . LYS A 1 199 ? -15.998 -0.608 18.294 1.00 75.44 199 LYS A N 1
ATOM 1537 C CA . LYS A 1 199 ? -15.294 -1.162 19.465 1.00 75.44 199 LYS A CA 1
ATOM 1538 C C . LYS A 1 199 ? -14.880 -0.113 20.505 1.00 75.44 199 LYS A C 1
ATOM 1540 O O . LYS A 1 199 ? -14.224 -0.479 21.481 1.00 75.44 199 LYS A O 1
ATOM 1545 N N . ARG A 1 200 ? -15.202 1.164 20.293 1.00 63.41 200 ARG A N 1
ATOM 1546 C CA . ARG A 1 200 ? -14.866 2.287 21.182 1.00 63.41 200 ARG A CA 1
ATOM 1547 C C . ARG A 1 200 ? -16.110 2.880 21.822 1.00 63.41 200 ARG A C 1
ATOM 1549 O O . ARG A 1 200 ? -15.977 3.309 22.988 1.00 63.41 200 ARG A O 1
#

Radius of gyration: 19.09 Å; Cα contacts (8 Å, |Δi|>4): 173; chains: 1; bounding box: 51×31×42 Å

Mean predicted aligned error: 7.67 Å

Secondary structure (DSSP, 8-state):
-HHHHHHHHHHHHHHHH-------HHHHHHHHHHHHHHHHHHHHHHHHHTT-HHHHHHHHHHHHHHHHHHHHHHTTSS-HHHHHHHHHHHHHHHHHHHHTTGGG-TT--HHHHHHHHHHHTT------------HHHHHHHTT-GGGHHHHHHHHHHHSS--HHHHH----HHHHHHHHHHHHHHTTHHHHHHHHHHHT-

Organism: Pseudomonas putida (NCBI:txid303)